Protein AF-A0AAE2XS27-F1 (afdb_monomer_lite)

Sequence (271 aa):
MSGWDSKVSKAALSCCRRSLDALKVVLQAWLNRGKLEERKVRPISKVVVVADEGMMAREAVGELLKEMGVKFRKSEGQGRVVMTVDGGGESFIIEVVEGGEAQGGDGLTLRVSKPGFAERVEALGVLASELGNFDLRSVAEACDGFTTLDVVRLVQFAASRSLADGRDKVEEDDFMEGVAVLQRRINVSETLPDDLSEQLYLMAVSEGGDGFSELVHRVNAGEKLDRRLEKMLARYSFILLDEPEKRVVKLAKARASYERLKKAFGGGQRS

Structure (mmCIF, N/CA/C/O backbone):
data_AF-A0AAE2XS27-F1
#
_entry.id   AF-A0AAE2XS27-F1
#
loop_
_atom_site.group_PDB
_atom_site.id
_atom_site.type_symbol
_atom_site.label_atom_id
_atom_site.label_alt_id
_atom_site.label_comp_id
_atom_site.label_asym_id
_atom_site.label_entity_id
_atom_site.label_seq_id
_atom_site.pdbx_PDB_ins_code
_atom_site.Cartn_x
_atom_site.Cartn_y
_atom_site.Cartn_z
_atom_site.occupancy
_atom_site.B_iso_or_equiv
_atom_site.auth_seq_id
_atom_site.auth_comp_id
_atom_site.auth_asym_id
_atom_site.auth_atom_id
_atom_site.pdbx_PDB_model_num
ATOM 1 N N . MET A 1 1 ? -15.709 7.449 -11.010 1.00 45.00 1 MET A N 1
ATOM 2 C CA . MET A 1 1 ? -14.441 6.645 -11.230 1.00 45.00 1 MET A CA 1
ATOM 3 C C . MET A 1 1 ? -13.420 6.958 -10.127 1.00 45.00 1 MET A C 1
ATOM 5 O O . MET A 1 1 ? -13.192 8.117 -9.778 1.00 45.00 1 MET A O 1
ATOM 9 N N . SER A 1 2 ? -13.264 5.970 -9.173 1.00 61.31 2 SER A N 1
ATOM 10 C CA . SER A 1 2 ? -12.449 6.228 -7.961 1.00 61.31 2 SER A CA 1
ATOM 11 C C . SER A 1 2 ? -10.963 6.367 -8.329 1.00 61.31 2 SER A C 1
ATOM 13 O O . SER A 1 2 ? -10.466 5.706 -9.244 1.00 61.31 2 SER A O 1
ATOM 15 N N . GLY A 1 3 ? -10.309 7.504 -8.156 1.00 83.12 3 GLY A N 1
ATOM 16 C CA . GLY A 1 3 ? -8.881 7.874 -8.324 1.00 83.12 3 GLY A CA 1
ATOM 17 C C . GLY A 1 3 ? -7.943 6.858 -7.655 1.00 83.12 3 GLY A C 1
ATOM 18 O O . GLY A 1 3 ? -8.373 5.992 -6.890 1.00 83.12 3 GLY A O 1
ATOM 19 N N . TRP A 1 4 ? -6.739 6.433 -8.294 1.00 86.69 4 TRP A N 1
ATOM 20 C CA . TRP A 1 4 ? -5.706 5.479 -7.838 1.00 86.69 4 TRP A CA 1
ATOM 21 C C . TRP A 1 4 ? -5.458 5.607 -6.327 1.00 86.69 4 TRP A C 1
ATOM 23 O O . TRP A 1 4 ? -5.341 4.592 -5.635 1.00 86.69 4 TRP A O 1
ATOM 33 N N . ASP A 1 5 ? -5.457 6.797 -5.833 1.00 85.94 5 ASP A N 1
ATOM 34 C CA . ASP A 1 5 ? -5.231 6.960 -4.375 1.00 85.94 5 ASP A CA 1
ATOM 35 C C . ASP A 1 5 ? -6.383 6.340 -3.573 1.00 85.94 5 ASP A C 1
ATOM 37 O O . ASP A 1 5 ? -6.140 5.730 -2.530 1.00 85.94 5 ASP A O 1
ATOM 41 N N . SER A 1 6 ? -7.479 6.528 -4.106 1.00 90.25 6 SER A N 1
ATOM 42 C CA . SER A 1 6 ? -8.639 5.892 -3.446 1.00 90.25 6 SER A CA 1
ATOM 43 C C . SER A 1 6 ? -8.569 4.361 -3.538 1.00 90.25 6 SER A C 1
ATOM 45 O O . SER A 1 6 ? -8.882 3.675 -2.562 1.00 90.25 6 SER A O 1
ATOM 47 N N . LYS A 1 7 ? -8.124 3.835 -4.645 1.00 92.81 7 LYS A N 1
ATOM 48 C CA . LYS A 1 7 ? -8.016 2.366 -4.784 1.00 92.81 7 LYS A CA 1
ATOM 49 C C . LYS A 1 7 ? -6.940 1.803 -3.842 1.00 92.81 7 LYS A C 1
ATOM 51 O O . LYS A 1 7 ? -7.148 0.750 -3.235 1.00 92.81 7 LYS A O 1
ATOM 56 N N . VAL A 1 8 ? -5.840 2.563 -3.722 1.00 92.25 8 VAL A N 1
ATOM 57 C CA . VAL A 1 8 ? -4.755 2.078 -2.837 1.00 92.25 8 VAL A CA 1
ATOM 58 C C . VAL A 1 8 ? -5.259 2.080 -1.389 1.00 92.25 8 VAL A C 1
ATOM 60 O O . VAL A 1 8 ? -4.990 1.132 -0.646 1.00 92.25 8 VAL A O 1
ATOM 63 N N . SER A 1 9 ? -5.959 3.134 -1.028 1.00 92.94 9 SER A N 1
ATOM 64 C CA . SER A 1 9 ? -6.506 3.166 0.343 1.00 92.94 9 SER A CA 1
ATOM 65 C C . SER A 1 9 ? -7.493 2.019 0.585 1.00 92.94 9 SER A C 1
ATOM 67 O O . SER A 1 9 ? -7.471 1.411 1.657 1.00 92.94 9 SER A O 1
ATOM 69 N N . LYS A 1 10 ? -8.303 1.744 -0.397 1.00 94.75 10 LYS A N 1
ATOM 70 C CA . LYS A 1 10 ? -9.259 0.616 -0.242 1.00 94.75 10 LYS A CA 1
ATOM 71 C C . LYS A 1 10 ? -8.522 -0.728 -0.201 1.00 94.75 10 LYS A C 1
ATOM 73 O O . LYS A 1 10 ? -8.932 -1.626 0.537 1.00 94.75 10 LYS A O 1
ATOM 78 N N . ALA A 1 11 ? -7.514 -0.769 -1.048 1.00 95.38 11 ALA A N 1
ATOM 79 C CA . ALA A 1 11 ? -6.744 -2.030 -1.010 1.00 95.38 11 ALA A CA 1
ATOM 80 C C . ALA A 1 11 ? -6.044 -2.180 0.349 1.00 95.38 11 ALA A C 1
ATOM 82 O O . ALA A 1 11 ? -5.990 -3.286 0.893 1.00 95.38 11 ALA A O 1
ATOM 83 N N . ALA A 1 12 ? -5.456 -1.038 0.822 1.00 94.75 12 ALA A N 1
ATOM 84 C CA . ALA A 1 12 ? -4.842 -1.100 2.160 1.00 94.75 12 ALA A CA 1
ATOM 85 C C . ALA A 1 12 ? -5.845 -1.553 3.221 1.00 94.75 12 ALA A C 1
ATOM 87 O O . ALA A 1 12 ? -5.504 -2.374 4.076 1.00 94.75 12 ALA A O 1
ATOM 88 N N . LEU A 1 13 ? -7.042 -0.978 3.157 1.00 95.94 13 LEU A N 1
ATOM 89 C CA . LEU A 1 13 ? -8.075 -1.414 4.118 1.00 95.94 13 LEU A CA 1
ATOM 90 C C . LEU A 1 13 ? -8.392 -2.900 3.957 1.00 95.94 13 LEU A C 1
ATOM 92 O O . LEU A 1 13 ? -8.529 -3.609 4.957 1.00 95.94 13 LEU A O 1
ATOM 96 N N . SER A 1 14 ? -8.468 -3.374 2.720 1.00 95.94 14 SER A N 1
ATOM 97 C CA . SER A 1 14 ? -8.780 -4.810 2.518 1.00 95.94 14 SER A CA 1
ATOM 98 C C . SER A 1 14 ? -7.678 -5.692 3.117 1.00 95.94 14 SER A C 1
ATOM 100 O O . SER A 1 14 ? -7.981 -6.722 3.722 1.00 95.94 14 SER A O 1
ATOM 102 N N . CYS A 1 15 ? -6.465 -5.224 2.984 1.00 95.12 15 CYS A N 1
ATOM 103 C CA . CYS A 1 15 ? -5.336 -6.064 3.434 1.00 95.12 15 CYS A CA 1
ATOM 104 C C . CYS A 1 15 ? -5.245 -6.051 4.967 1.00 95.12 15 CYS A C 1
ATOM 106 O O . CYS A 1 15 ? -4.686 -6.978 5.555 1.00 95.12 15 CYS A O 1
ATOM 108 N N . CYS A 1 16 ? -5.852 -4.987 5.594 1.00 93.69 16 CYS A N 1
ATOM 109 C CA . CYS A 1 16 ? -5.723 -4.884 7.064 1.00 93.69 16 CYS A CA 1
ATOM 110 C C . CYS A 1 16 ? -7.066 -5.181 7.732 1.00 93.69 16 CYS A C 1
ATOM 112 O O . CYS A 1 16 ? -7.225 -4.953 8.932 1.00 93.69 16 CYS A O 1
ATOM 114 N N . ARG A 1 17 ? -7.996 -5.724 6.997 1.00 90.12 17 ARG A N 1
ATOM 115 C CA . ARG A 1 17 ? -9.420 -5.742 7.410 1.00 90.12 17 ARG A CA 1
ATOM 116 C C . ARG A 1 17 ? -9.581 -6.554 8.700 1.00 90.12 17 ARG A C 1
ATOM 118 O O . ARG A 1 17 ? -10.296 -6.123 9.608 1.00 90.12 17 ARG A O 1
ATOM 125 N N . ARG A 1 18 ? -8.921 -7.610 8.750 1.00 86.69 18 ARG A N 1
ATOM 126 C CA . ARG A 1 18 ? -9.176 -8.464 9.933 1.00 86.69 18 ARG A CA 1
ATOM 127 C C . ARG A 1 18 ? -8.790 -7.735 11.222 1.00 86.69 18 ARG A C 1
ATOM 129 O O . ARG A 1 18 ? -9.545 -7.775 12.195 1.00 86.69 18 ARG A O 1
ATOM 136 N N . SER A 1 19 ? -7.666 -7.103 11.153 1.00 86.81 19 SER A N 1
ATOM 137 C CA . SER A 1 19 ? -7.217 -6.392 12.371 1.00 86.81 19 SER A CA 1
ATOM 138 C C . SER A 1 19 ? -8.010 -5.097 12.585 1.00 86.81 19 SER A C 1
ATOM 140 O O . SER A 1 19 ? -8.357 -4.774 13.723 1.00 86.81 19 SER A O 1
ATOM 142 N N . LEU A 1 20 ? -8.457 -4.545 11.554 1.00 91.62 20 LEU A N 1
ATOM 143 C CA . LEU A 1 20 ? -9.109 -3.231 11.754 1.00 91.62 20 LEU A CA 1
ATOM 144 C C . LEU A 1 20 ? -10.603 -3.410 12.035 1.00 91.62 20 LEU A C 1
ATOM 146 O O . LEU A 1 20 ? -11.254 -2.481 12.518 1.00 91.62 20 LEU A O 1
ATOM 150 N N . ASP A 1 21 ? -11.145 -4.639 11.833 1.00 91.50 21 ASP A N 1
ATOM 151 C CA . ASP A 1 21 ? -12.534 -4.864 12.281 1.00 91.50 21 ASP A CA 1
ATOM 152 C C . ASP A 1 21 ? -12.631 -4.758 13.808 1.00 91.50 21 ASP A C 1
ATOM 154 O O . ASP A 1 21 ? -13.640 -4.273 14.324 1.00 91.50 21 ASP A O 1
ATOM 158 N N . ALA A 1 22 ? -11.575 -5.211 14.429 1.00 89.25 22 ALA A N 1
ATOM 159 C CA . ALA A 1 22 ? -11.556 -5.032 15.897 1.00 89.2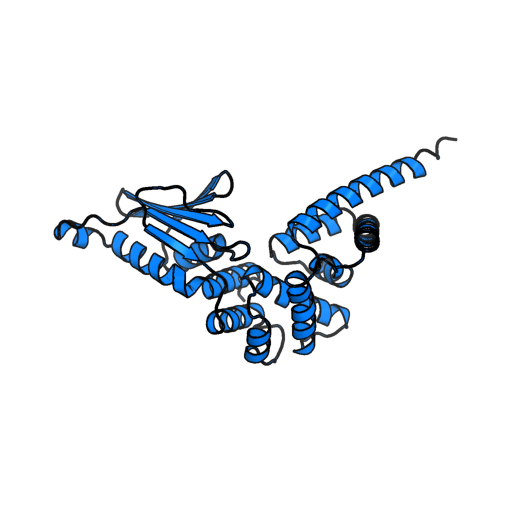5 22 ALA A CA 1
ATOM 160 C C . ALA A 1 22 ? -11.515 -3.544 16.276 1.00 89.25 22 ALA A C 1
ATOM 162 O O . ALA A 1 22 ? -12.189 -3.136 17.225 1.00 89.25 22 ALA A O 1
ATOM 163 N N . LEU A 1 23 ? -10.717 -2.808 15.577 1.00 92.19 23 LEU A N 1
ATOM 164 C CA . LEU A 1 23 ? -10.699 -1.352 15.850 1.00 92.19 23 LEU A CA 1
ATOM 165 C C . LEU A 1 23 ? -12.086 -0.733 15.635 1.00 92.19 23 LEU A C 1
ATOM 167 O O . LEU A 1 23 ? -12.520 0.092 16.442 1.00 92.19 23 LEU A O 1
ATOM 171 N N . LYS A 1 24 ? -12.687 -1.165 14.544 1.00 93.06 24 LYS A N 1
ATOM 172 C CA . LYS A 1 24 ? -14.036 -0.632 14.276 1.00 93.06 24 LYS A CA 1
ATOM 173 C C . LYS A 1 24 ? -14.987 -0.909 15.449 1.00 93.06 24 LYS A C 1
ATOM 175 O O . LYS A 1 24 ? -15.742 -0.019 15.848 1.00 93.06 24 LYS A O 1
ATOM 180 N N . VAL A 1 25 ? -14.923 -2.060 15.987 1.00 90.75 25 VAL A N 1
ATOM 181 C CA . VAL A 1 25 ? -15.836 -2.435 17.090 1.00 90.75 25 VAL A CA 1
ATOM 182 C C . VAL A 1 25 ? -15.520 -1.577 18.325 1.00 90.75 25 VAL A C 1
ATOM 184 O O . VAL A 1 25 ? -16.442 -1.077 18.974 1.00 90.75 25 VAL A O 1
ATOM 187 N N . VAL A 1 26 ? -14.251 -1.456 18.579 1.00 90.81 26 VAL A N 1
ATOM 188 C CA . VAL A 1 26 ? -13.864 -0.655 19.761 1.00 90.81 26 VAL A CA 1
ATOM 189 C C . VAL A 1 26 ? -14.288 0.807 19.561 1.00 90.81 26 VAL A C 1
ATOM 191 O O . VAL A 1 26 ? -14.806 1.428 20.492 1.00 90.81 26 VAL A O 1
ATOM 194 N N . LEU A 1 27 ? -14.087 1.311 18.486 1.00 91.12 27 LEU A N 1
ATOM 195 C CA . LEU A 1 27 ? -14.482 2.704 18.208 1.00 91.12 27 LEU A CA 1
ATOM 196 C C . LEU A 1 27 ? -16.001 2.887 18.304 1.00 91.12 27 LEU A C 1
ATOM 198 O O . LEU A 1 27 ? -16.462 3.880 18.871 1.00 91.12 27 LEU A O 1
ATOM 202 N N . GLN A 1 28 ? -16.715 1.940 17.755 1.00 90.88 28 GLN A N 1
ATOM 203 C CA . GLN A 1 28 ? -18.189 2.067 17.840 1.00 90.88 28 GLN A CA 1
ATOM 204 C C . GLN A 1 28 ? -18.655 2.018 19.298 1.00 90.88 28 GLN A C 1
ATOM 206 O O . GLN A 1 28 ? -19.568 2.756 19.673 1.00 90.88 28 GLN A O 1
ATOM 211 N N . ALA A 1 29 ? -18.008 1.145 19.969 1.00 88.00 29 ALA A N 1
ATOM 212 C CA . ALA A 1 29 ? -18.379 1.087 21.399 1.00 88.00 29 ALA A CA 1
ATOM 213 C C . ALA A 1 29 ? -18.056 2.419 22.093 1.00 88.00 29 ALA A C 1
ATOM 215 O O . ALA A 1 29 ? -18.850 2.892 22.911 1.00 88.00 29 ALA A O 1
ATOM 216 N N . TRP A 1 30 ? -16.939 2.949 21.801 1.00 90.31 30 TRP A N 1
ATOM 217 C CA . TRP A 1 30 ? -16.571 4.245 22.404 1.00 90.31 30 TRP A CA 1
ATOM 218 C C . TRP A 1 30 ? -17.530 5.359 21.968 1.00 90.31 30 TRP A C 1
ATOM 220 O O . TRP A 1 30 ? -17.929 6.183 22.794 1.00 90.31 30 TRP A O 1
ATOM 230 N N . LEU A 1 31 ? -17.897 5.398 20.728 1.00 89.00 31 LEU A N 1
ATOM 231 C CA . LEU A 1 31 ? -18.820 6.445 20.232 1.00 89.00 31 LEU A CA 1
ATOM 232 C C . LEU A 1 31 ? -20.196 6.323 20.884 1.00 89.00 31 LEU A C 1
ATOM 234 O O . LEU A 1 31 ? -20.904 7.325 21.007 1.00 89.00 31 LEU A O 1
ATOM 238 N N . ASN A 1 32 ? -20.461 5.077 21.375 1.00 86.88 32 ASN A N 1
ATOM 239 C CA . ASN A 1 32 ? -21.761 4.882 22.055 1.00 86.88 32 ASN A CA 1
ATOM 240 C C . ASN A 1 32 ? -21.548 4.655 23.554 1.00 86.88 32 ASN A C 1
ATOM 242 O O . ASN A 1 32 ? -22.272 3.876 24.176 1.00 86.88 32 ASN A O 1
ATOM 246 N N . ARG A 1 33 ? -20.635 5.308 24.119 1.00 86.31 33 ARG A N 1
ATOM 247 C CA . ARG A 1 33 ? -20.101 4.970 25.461 1.00 86.31 33 ARG A CA 1
ATOM 248 C C . ARG A 1 33 ? -21.102 5.379 26.546 1.00 86.31 33 ARG A C 1
ATOM 250 O O . ARG A 1 33 ? -20.974 4.952 27.695 1.00 86.31 33 ARG A O 1
ATOM 257 N N . GLY A 1 34 ? -22.093 6.216 26.286 1.00 83.06 34 GLY A N 1
ATOM 258 C CA . GLY A 1 34 ? -23.141 6.573 27.271 1.00 83.06 34 GLY A CA 1
ATOM 259 C C . GLY A 1 34 ? -23.719 5.334 27.968 1.00 83.06 34 GLY A C 1
ATOM 260 O O . GLY A 1 34 ? -23.873 5.334 29.191 1.00 83.06 34 GLY A O 1
ATOM 261 N N . LYS A 1 35 ? -23.937 4.325 27.208 1.00 81.12 35 LYS A N 1
ATOM 262 C CA . LYS A 1 35 ? -24.534 3.077 27.750 1.00 81.12 35 LYS A CA 1
ATOM 263 C C . LYS A 1 35 ? -23.502 2.271 28.547 1.00 81.12 35 LYS A C 1
ATOM 265 O O . LYS A 1 35 ? -23.857 1.638 29.544 1.00 81.12 35 LYS A O 1
ATOM 270 N N . LEU A 1 36 ? -22.275 2.370 28.114 1.00 81.00 36 LEU A N 1
ATOM 271 C CA . LEU A 1 36 ? -21.211 1.639 28.840 1.00 81.00 36 LEU A CA 1
ATOM 272 C C . LEU A 1 36 ? -20.931 2.284 30.203 1.00 81.00 36 LEU A C 1
ATOM 274 O O . LEU A 1 36 ? -20.728 1.569 31.186 1.00 81.00 36 LEU A O 1
ATOM 278 N N . GLU A 1 37 ? -21.048 3.472 30.203 1.00 83.69 37 GLU A N 1
ATOM 279 C CA . GLU A 1 37 ? -20.762 4.181 31.471 1.00 83.69 37 GLU A CA 1
ATOM 280 C C . GLU A 1 37 ? -21.893 3.952 32.481 1.00 83.69 37 GLU A C 1
ATOM 282 O O . GLU A 1 37 ? -21.632 3.883 33.684 1.00 83.69 37 GLU A O 1
ATOM 287 N N . GLU A 1 38 ? -23.123 3.814 31.971 1.00 87.12 38 GLU A N 1
ATOM 288 C CA . GLU A 1 38 ? -24.263 3.489 32.859 1.00 87.12 38 GLU A CA 1
ATOM 289 C C . GLU A 1 38 ? -24.082 2.118 33.520 1.00 87.12 38 GLU A C 1
ATOM 291 O O . GLU A 1 38 ? -24.563 1.909 34.635 1.00 87.12 38 GLU A O 1
ATOM 296 N N . ARG A 1 39 ? -23.292 1.352 32.822 1.00 86.12 39 ARG A N 1
ATOM 297 C CA . ARG A 1 39 ? -23.039 0.007 33.397 1.00 86.12 39 ARG A CA 1
ATOM 298 C C . ARG A 1 39 ? -21.701 -0.013 34.136 1.00 86.12 39 ARG A C 1
ATOM 300 O O . ARG A 1 39 ? -21.171 -1.086 34.430 1.00 86.12 39 ARG A O 1
ATOM 307 N N . LYS A 1 40 ? -21.148 1.159 34.414 1.00 84.88 40 LYS A N 1
ATOM 308 C CA . LYS A 1 40 ? -19.897 1.370 35.175 1.00 84.88 40 LYS A CA 1
ATOM 309 C C . LYS A 1 40 ? -18.701 0.716 34.480 1.00 84.88 40 LYS A C 1
ATOM 311 O O . LYS A 1 40 ? -17.801 0.196 35.142 1.00 84.88 40 LYS A O 1
ATOM 316 N N . VAL A 1 41 ? -18.824 0.650 33.130 1.00 81.75 41 VAL A N 1
ATOM 317 C CA . VAL A 1 41 ? -17.676 0.154 32.338 1.00 81.75 41 VAL A CA 1
ATOM 318 C C . VAL A 1 41 ? -16.994 1.369 31.690 1.00 81.75 41 VAL A C 1
ATOM 320 O O . VAL A 1 41 ? -17.640 2.200 31.047 1.00 81.75 41 VAL A O 1
ATOM 323 N N . ARG A 1 42 ? -15.638 1.384 31.927 1.00 80.56 42 ARG A N 1
ATOM 324 C CA . ARG A 1 42 ? -14.889 2.502 31.314 1.00 80.56 42 ARG A CA 1
ATOM 325 C C . ARG A 1 42 ? -14.469 2.133 29.879 1.00 80.56 42 ARG A C 1
ATOM 327 O O . ARG A 1 42 ? -13.796 1.125 29.651 1.00 80.56 42 ARG A O 1
ATOM 334 N N . PRO A 1 43 ? -14.899 3.022 28.906 1.00 81.62 43 PRO A N 1
ATOM 335 C CA . PRO A 1 43 ? -14.581 2.674 27.514 1.00 81.62 43 PRO A CA 1
ATOM 336 C C . PRO A 1 43 ? -13.099 2.921 27.186 1.00 81.62 43 PRO A C 1
ATOM 338 O O . PRO A 1 43 ? -12.455 3.788 27.782 1.00 81.62 43 PRO A O 1
ATOM 341 N N . ILE A 1 44 ? -12.623 2.064 26.324 1.00 86.69 44 ILE A N 1
ATOM 342 C CA . ILE A 1 44 ? -11.236 2.254 25.840 1.00 86.69 44 ILE A CA 1
ATOM 343 C C . ILE A 1 44 ? -11.156 3.542 25.005 1.00 86.69 44 ILE A C 1
ATOM 345 O O . ILE A 1 44 ? -12.005 3.807 24.151 1.00 86.69 44 ILE A O 1
ATOM 349 N N . SER A 1 45 ? -10.144 4.290 25.310 1.00 86.69 45 SER A N 1
ATOM 350 C CA . SER A 1 45 ? -10.110 5.612 24.630 1.00 86.69 45 SER A CA 1
ATOM 351 C C . SER A 1 45 ? -8.815 5.760 23.826 1.00 86.69 45 SER A C 1
ATOM 353 O O . SER A 1 45 ? -8.591 6.802 23.207 1.00 86.69 45 SER A O 1
ATOM 355 N N . LYS A 1 46 ? -8.016 4.622 23.897 1.00 91.38 46 LYS A N 1
ATOM 356 C CA . LYS A 1 46 ? -6.781 4.677 23.091 1.00 91.38 46 LYS A CA 1
ATOM 357 C C . LYS A 1 46 ? -6.454 3.286 22.533 1.00 91.38 46 LYS A C 1
ATOM 359 O O . LYS A 1 46 ? -6.515 2.281 23.244 1.00 91.38 46 LYS A O 1
ATOM 364 N N . VAL A 1 47 ? -6.107 3.331 21.164 1.00 92.12 47 VAL A N 1
ATOM 365 C CA . VAL A 1 47 ? -5.709 2.062 20.520 1.00 92.12 47 VAL A CA 1
ATOM 366 C C . VAL A 1 47 ? -4.395 2.308 19.767 1.00 92.12 47 VAL A C 1
ATOM 368 O O . VAL A 1 47 ? -4.210 3.344 19.124 1.00 92.12 47 VAL A O 1
ATOM 371 N N . VAL A 1 48 ? -3.490 1.315 20.014 1.00 92.38 48 VAL A N 1
ATOM 372 C CA . VAL A 1 48 ? -2.233 1.382 19.239 1.00 92.38 48 VAL A CA 1
ATOM 373 C C . VAL A 1 48 ? -2.236 0.279 18.167 1.00 92.38 48 VAL A C 1
ATOM 375 O O . VAL A 1 48 ? -2.416 -0.903 18.466 1.00 92.38 48 VAL A O 1
ATOM 378 N N . VAL A 1 49 ? -2.061 0.751 16.863 1.00 92.69 49 VAL A N 1
ATOM 379 C CA . VAL A 1 49 ? -1.959 -0.215 15.743 1.00 92.69 49 VAL A CA 1
ATOM 380 C C . VAL A 1 49 ? -0.482 -0.385 15.360 1.00 92.69 49 VAL A C 1
ATOM 382 O O . VAL A 1 49 ? 0.178 0.560 14.922 1.00 92.69 49 VAL A O 1
ATOM 385 N N . VAL A 1 50 ? -0.073 -1.631 15.622 1.00 92.12 50 VAL A N 1
ATOM 386 C CA . VAL A 1 50 ? 1.326 -1.932 15.242 1.00 92.12 50 VAL A CA 1
ATOM 387 C C . VAL A 1 50 ? 1.335 -2.806 13.981 1.00 92.12 50 VAL A C 1
ATOM 389 O O . VAL A 1 50 ? 0.821 -3.927 13.974 1.00 92.12 50 VAL A O 1
ATOM 392 N N . ALA A 1 51 ? 2.007 -2.250 12.962 1.00 91.56 51 ALA A N 1
ATOM 393 C CA . ALA A 1 51 ? 1.906 -2.972 11.674 1.00 91.56 51 ALA A CA 1
ATOM 394 C C . ALA A 1 51 ? 3.308 -3.353 11.197 1.00 91.56 51 ALA A C 1
ATOM 396 O O . ALA A 1 51 ? 4.282 -2.635 11.436 1.00 91.56 51 ALA A O 1
ATOM 397 N N . ASP A 1 52 ? 3.310 -4.604 10.604 1.00 90.25 52 ASP A N 1
ATOM 398 C CA . ASP A 1 52 ? 4.573 -4.953 9.922 1.00 90.25 52 ASP A CA 1
ATOM 399 C C . ASP A 1 52 ? 4.924 -3.930 8.833 1.00 90.25 52 ASP A C 1
ATOM 401 O O . ASP A 1 52 ? 4.056 -3.221 8.319 1.00 90.25 52 ASP A O 1
ATOM 405 N N . GLU A 1 53 ? 6.254 -3.856 8.551 1.00 86.06 53 GLU A N 1
ATOM 406 C CA . GLU A 1 53 ? 6.702 -2.934 7.480 1.00 86.06 53 GLU A CA 1
ATOM 407 C C . GLU A 1 53 ? 5.985 -3.238 6.156 1.00 86.06 53 GLU A C 1
ATOM 409 O O . GLU A 1 53 ? 5.804 -4.397 5.777 1.00 86.06 53 GLU A O 1
ATOM 414 N N . GLY A 1 54 ? 5.419 -2.094 5.491 1.00 87.81 54 GLY A N 1
ATOM 415 C CA . GLY A 1 54 ? 4.866 -2.249 4.125 1.00 87.81 54 GLY A CA 1
ATOM 416 C C . GLY A 1 54 ? 3.356 -2.531 4.155 1.00 87.81 54 GLY A C 1
ATOM 417 O O . GLY A 1 54 ? 2.755 -2.755 3.102 1.00 87.81 54 GLY A O 1
ATOM 418 N N . MET A 1 55 ? 2.704 -2.499 5.345 1.00 92.44 55 MET A N 1
ATOM 419 C CA . MET A 1 55 ? 1.275 -2.877 5.431 1.00 92.44 55 MET A CA 1
ATOM 420 C C . MET A 1 55 ? 0.393 -1.651 5.153 1.00 92.44 55 MET A C 1
ATOM 422 O O . MET A 1 55 ? -0.788 -1.802 4.835 1.00 92.44 55 MET A O 1
ATOM 426 N N . MET A 1 56 ? 0.998 -0.569 5.078 1.00 91.81 56 MET A N 1
ATOM 427 C CA . MET A 1 56 ? 0.247 0.668 4.779 1.00 91.81 56 MET A CA 1
ATOM 428 C C . MET A 1 56 ? -0.914 0.846 5.761 1.00 91.81 56 MET A C 1
ATOM 430 O O . MET A 1 56 ? -2.036 1.160 5.358 1.00 91.81 56 MET A O 1
ATOM 434 N N . ALA A 1 57 ? -0.732 0.614 7.100 1.00 92.44 57 ALA A N 1
ATOM 435 C CA . ALA A 1 57 ? -1.777 0.629 8.155 1.00 92.44 57 ALA A CA 1
ATOM 436 C C . ALA A 1 57 ? -2.327 2.049 8.346 1.00 92.44 57 ALA A C 1
ATOM 438 O O . ALA A 1 57 ? -3.515 2.215 8.630 1.00 92.44 57 ALA A O 1
ATOM 439 N N . ARG A 1 58 ? -1.460 2.947 8.081 1.00 92.12 58 ARG A N 1
ATOM 440 C CA . ARG A 1 58 ? -1.953 4.337 8.222 1.00 92.12 58 ARG A CA 1
ATOM 441 C C . ARG A 1 58 ? -3.074 4.631 7.221 1.00 92.12 58 ARG A C 1
ATOM 443 O O . ARG A 1 58 ? -4.103 5.192 7.603 1.00 92.12 58 ARG A O 1
ATOM 450 N N . GLU A 1 59 ? -2.833 4.275 6.010 1.00 92.62 59 GLU A N 1
ATOM 451 C CA . GLU A 1 59 ? -3.868 4.512 4.965 1.00 92.62 59 GLU A CA 1
ATOM 452 C C . GLU A 1 59 ? -5.132 3.693 5.256 1.00 92.62 59 GLU A C 1
ATOM 454 O O . GLU A 1 59 ? -6.242 4.188 5.045 1.00 92.62 59 GLU A O 1
ATOM 459 N N . ALA A 1 60 ? -4.875 2.508 5.770 1.00 94.94 60 ALA A N 1
ATOM 460 C CA . ALA A 1 60 ? -6.048 1.643 6.042 1.00 94.94 60 ALA A CA 1
ATOM 461 C C . ALA A 1 60 ? -6.907 2.223 7.170 1.00 94.94 60 ALA A C 1
ATOM 463 O O . ALA A 1 60 ? -8.136 2.237 7.059 1.00 94.94 60 ALA A O 1
ATOM 464 N N . VAL A 1 61 ? -6.271 2.728 8.232 1.00 95.06 61 VAL A N 1
ATOM 465 C CA . VAL A 1 61 ? -7.047 3.286 9.363 1.00 95.06 61 VAL A CA 1
ATOM 466 C C . VAL A 1 61 ? -7.800 4.533 8.882 1.00 95.06 61 VAL A C 1
ATOM 468 O O . VAL A 1 61 ? -8.969 4.715 9.232 1.00 95.06 61 VAL A O 1
ATOM 471 N N . GLY A 1 62 ? -7.106 5.361 8.129 1.00 93.81 62 GLY A N 1
ATOM 472 C CA . GLY A 1 62 ? -7.794 6.550 7.574 1.00 93.81 62 GLY A CA 1
ATOM 473 C C . GLY A 1 62 ? -9.042 6.169 6.776 1.00 93.81 62 GLY A C 1
ATOM 474 O O . GLY A 1 62 ? -10.094 6.787 6.951 1.00 93.81 62 GLY A O 1
ATOM 475 N N . GLU A 1 63 ? -8.851 5.193 5.881 1.00 95.06 63 GLU A N 1
ATOM 476 C CA . GLU A 1 63 ? -10.001 4.769 5.052 1.00 95.06 63 GLU A CA 1
ATOM 477 C C . GLU A 1 63 ? -11.123 4.168 5.908 1.00 95.06 63 GLU A C 1
ATOM 479 O O . GLU A 1 63 ? -12.301 4.374 5.607 1.00 95.06 63 GLU A O 1
ATOM 484 N N . LEU A 1 64 ? -10.786 3.430 6.946 1.00 95.69 64 LEU A N 1
ATOM 485 C CA . LEU A 1 64 ? -11.828 2.871 7.836 1.00 95.69 64 LEU A CA 1
ATOM 486 C C . LEU A 1 64 ? -12.635 4.000 8.492 1.00 95.69 64 LEU A C 1
ATOM 488 O O . LEU A 1 64 ? -13.865 3.925 8.536 1.00 95.69 64 LEU A O 1
ATOM 492 N N . LEU A 1 65 ? -11.904 4.993 9.032 1.00 94.31 65 LEU A N 1
ATOM 493 C CA . LEU A 1 65 ? -12.618 6.098 9.706 1.00 94.31 65 LEU A CA 1
ATOM 494 C C . LEU A 1 65 ? -13.530 6.829 8.718 1.00 94.31 65 LEU A C 1
ATOM 496 O O . LEU A 1 65 ? -14.643 7.215 9.085 1.00 94.31 65 LEU A O 1
ATOM 500 N N . LYS A 1 66 ? -13.068 6.984 7.508 1.00 93.69 66 LYS A N 1
ATOM 501 C CA . LYS A 1 66 ? -13.959 7.607 6.501 1.00 93.69 66 LYS A CA 1
ATOM 502 C C . LYS A 1 66 ? -15.190 6.735 6.239 1.00 93.69 66 LYS A C 1
ATOM 504 O O . LYS A 1 66 ? -16.299 7.261 6.129 1.00 93.69 66 LYS A O 1
ATOM 509 N N . GLU A 1 67 ? -14.934 5.366 6.177 1.00 93.62 67 GLU A N 1
ATOM 510 C CA . GLU A 1 67 ? -16.087 4.467 5.931 1.00 93.62 67 GLU A CA 1
ATOM 511 C C . GLU A 1 67 ? -17.103 4.554 7.074 1.00 93.62 67 GLU A C 1
ATOM 513 O O . GLU A 1 67 ? -18.307 4.443 6.833 1.00 93.62 67 GLU A O 1
ATOM 518 N N . MET A 1 68 ? -16.585 4.872 8.219 1.00 93.12 68 MET A N 1
ATOM 519 C CA . MET A 1 68 ? -17.506 4.917 9.376 1.00 93.12 68 MET A CA 1
ATOM 520 C C . MET A 1 68 ? -18.165 6.293 9.474 1.00 93.12 68 MET A C 1
ATOM 522 O O . MET A 1 68 ? -19.038 6.498 10.318 1.00 93.12 68 MET A O 1
ATOM 526 N N . GLY A 1 69 ? -17.701 7.226 8.678 1.00 91.62 69 GLY A N 1
ATOM 527 C CA . GLY A 1 69 ? -18.333 8.564 8.659 1.00 91.62 69 GLY A CA 1
ATOM 528 C C . GLY A 1 69 ? -17.939 9.378 9.897 1.00 91.62 69 GLY A C 1
ATOM 529 O O . GLY A 1 69 ? -18.737 10.193 10.366 1.00 91.62 69 GLY A O 1
ATOM 530 N N . VAL A 1 70 ? -16.714 9.057 10.452 1.00 90.38 70 VAL A N 1
ATOM 531 C CA . VAL A 1 70 ? -16.311 9.770 11.685 1.00 90.38 70 VAL A CA 1
ATOM 532 C C . VAL A 1 70 ? -15.294 10.853 11.289 1.00 90.38 70 VAL A C 1
ATOM 534 O O . VAL A 1 70 ? -14.459 10.655 10.404 1.00 90.38 70 VAL A O 1
ATOM 537 N N . LYS A 1 71 ? -15.500 11.983 11.966 1.00 89.62 71 LYS A N 1
ATOM 538 C CA . LYS A 1 71 ? -14.522 13.068 11.710 1.00 89.62 71 LYS A CA 1
ATOM 539 C C . LYS A 1 71 ? -13.260 12.867 12.565 1.00 89.62 71 LYS A C 1
ATOM 541 O O . LYS A 1 71 ? -13.332 12.483 13.734 1.00 89.62 71 LYS A O 1
ATOM 546 N N . PHE A 1 72 ? -12.124 13.109 11.876 1.00 92.69 72 PHE A N 1
ATOM 547 C CA . PHE A 1 72 ? -10.902 12.898 12.683 1.00 92.69 72 PHE A CA 1
ATOM 548 C C . PHE A 1 72 ? -9.810 13.853 12.208 1.00 92.69 72 PHE A C 1
ATOM 550 O O . PHE A 1 72 ? -9.900 14.426 11.120 1.00 92.69 72 PHE A O 1
ATOM 557 N N . ARG A 1 73 ? -8.876 14.088 13.194 1.00 92.56 73 ARG A N 1
ATOM 558 C CA . ARG A 1 73 ? -7.681 14.884 12.852 1.00 92.56 73 ARG A CA 1
ATOM 559 C C . ARG A 1 73 ? -6.428 14.002 12.870 1.00 92.56 73 ARG A C 1
ATOM 561 O O . ARG A 1 73 ? -6.317 13.066 13.663 1.00 92.56 73 ARG A O 1
ATOM 568 N N . LYS A 1 74 ? -5.603 14.439 11.901 1.00 90.44 74 LYS A N 1
ATOM 569 C CA . LYS A 1 74 ? -4.370 13.623 11.776 1.00 90.44 74 LYS A CA 1
ATOM 570 C C . LYS A 1 74 ? -3.151 14.480 12.140 1.00 90.44 74 LYS A C 1
ATOM 572 O O . LYS A 1 74 ? -3.059 15.652 11.767 1.00 90.44 74 LYS A O 1
ATOM 577 N N . SER A 1 75 ? -2.337 13.908 13.069 1.00 88.56 75 SER A N 1
ATOM 578 C CA . SER A 1 75 ? -1.029 14.544 13.349 1.00 88.56 75 SER A CA 1
ATOM 579 C C . SER A 1 75 ? 0.109 13.528 13.197 1.00 88.56 75 SER A C 1
ATOM 581 O O . SER A 1 75 ? -0.052 12.339 13.479 1.00 88.56 75 SER A O 1
ATOM 583 N N . GLU A 1 76 ? 1.216 14.106 12.528 1.00 84.75 76 GLU A N 1
ATOM 584 C CA . GLU A 1 76 ? 2.343 13.177 12.257 1.00 84.75 76 GLU A CA 1
ATOM 585 C C . GLU A 1 76 ? 3.563 13.593 13.084 1.00 84.75 76 GLU A C 1
ATOM 587 O O . GLU A 1 76 ? 3.835 14.781 13.271 1.00 84.75 76 GLU A O 1
ATOM 592 N N . GLY A 1 77 ? 4.128 12.590 13.827 1.00 68.56 77 GLY A N 1
ATOM 593 C CA . GLY A 1 77 ? 5.407 12.840 14.529 1.00 68.56 77 GLY A CA 1
ATOM 594 C C . GLY A 1 77 ? 6.285 11.583 14.535 1.00 68.56 77 GLY A C 1
ATOM 595 O O . GLY A 1 77 ? 5.851 10.493 14.154 1.00 68.56 77 GLY A O 1
ATOM 596 N N . GLN A 1 78 ? 7.726 11.708 14.583 1.00 62.31 78 GLN A N 1
ATOM 597 C CA . GLN A 1 78 ? 8.819 10.717 14.722 1.00 62.31 78 GLN A CA 1
ATOM 598 C C . GLN A 1 78 ? 8.344 9.303 14.381 1.00 62.31 78 GLN A C 1
ATOM 600 O O . GLN A 1 78 ? 8.321 8.416 15.237 1.00 62.31 78 GLN A O 1
ATOM 605 N N . GLY A 1 79 ? 7.612 9.082 13.099 1.00 63.34 79 GLY A N 1
ATOM 606 C CA . GLY A 1 79 ? 7.354 7.689 12.651 1.00 63.34 79 GLY A CA 1
ATOM 607 C C . GLY A 1 79 ? 6.020 7.155 13.184 1.00 63.34 79 GLY A C 1
ATOM 608 O O . GLY A 1 79 ? 5.759 5.956 13.075 1.00 63.34 79 GLY A O 1
ATOM 609 N N . ARG A 1 80 ? 5.257 8.084 13.795 1.00 76.75 80 ARG A N 1
ATOM 610 C CA . ARG A 1 80 ? 3.932 7.728 14.349 1.00 76.75 80 ARG A CA 1
ATOM 611 C C . ARG A 1 80 ? 2.856 8.670 13.796 1.00 76.75 80 ARG A C 1
ATOM 613 O O . ARG A 1 80 ? 3.119 9.840 13.510 1.00 76.75 80 ARG A O 1
ATOM 620 N N . VAL A 1 81 ? 1.820 7.967 13.484 1.00 82.44 81 VAL A N 1
ATOM 621 C CA . VAL A 1 81 ? 0.664 8.795 13.077 1.00 82.44 81 VAL A CA 1
ATOM 622 C C . VAL A 1 81 ? -0.442 8.639 14.130 1.00 82.44 81 VAL A C 1
ATOM 624 O O . VAL A 1 81 ? -0.765 7.529 14.561 1.00 82.44 81 VAL A O 1
ATOM 627 N N . VAL A 1 82 ? -0.808 9.910 14.609 1.00 86.62 82 VAL A N 1
ATOM 628 C CA . VAL A 1 82 ? -1.900 9.881 15.611 1.00 86.62 82 VAL A CA 1
ATOM 629 C C . VAL A 1 82 ? -3.186 10.436 14.975 1.00 86.62 82 VAL A C 1
ATOM 631 O O . VAL A 1 82 ? -3.183 11.499 14.350 1.00 86.62 82 VAL A O 1
ATOM 634 N N . MET A 1 83 ? -4.168 9.533 15.084 1.00 89.00 83 MET A N 1
ATOM 635 C CA . MET A 1 83 ? -5.501 10.009 14.635 1.00 89.00 83 MET A CA 1
ATOM 636 C C . MET A 1 83 ? -6.432 10.186 15.842 1.00 89.00 83 MET A C 1
ATOM 638 O O . MET A 1 83 ? -6.531 9.315 16.707 1.00 89.00 83 MET A O 1
ATOM 642 N N . THR A 1 84 ? -6.982 11.466 15.812 1.00 89.50 84 THR A N 1
ATOM 643 C CA . THR A 1 84 ? -7.886 11.771 16.941 1.00 89.50 84 THR A CA 1
ATOM 644 C C . THR A 1 84 ? -9.335 11.904 16.441 1.00 89.50 84 THR A C 1
ATOM 646 O O . THR A 1 84 ? -9.625 12.662 15.513 1.00 89.50 84 THR A O 1
ATOM 649 N N . VAL A 1 85 ? -10.169 11.045 17.122 1.00 87.75 85 VAL A N 1
ATOM 650 C CA . VAL A 1 85 ? -11.608 11.108 16.792 1.00 87.75 85 VAL A CA 1
ATOM 651 C C . VAL A 1 85 ? -12.338 11.849 17.918 1.00 87.75 85 VAL A C 1
ATOM 653 O O . VAL A 1 85 ? -12.211 11.509 19.096 1.00 87.75 85 VAL A O 1
ATOM 656 N N . ASP A 1 86 ? -13.116 12.906 17.449 1.00 85.69 86 ASP A N 1
ATOM 657 C CA . ASP A 1 86 ? -13.822 13.698 18.485 1.00 85.69 86 ASP A CA 1
ATOM 658 C C . ASP A 1 86 ? -15.249 13.163 18.678 1.00 85.69 86 ASP A C 1
ATOM 660 O O . ASP A 1 86 ? -15.932 12.797 17.719 1.00 85.69 86 ASP A O 1
ATOM 664 N N . GLY A 1 87 ? -15.606 13.002 20.033 1.00 77.81 87 GLY A N 1
ATOM 665 C CA . GLY A 1 87 ? -16.992 12.555 20.322 1.00 77.81 87 GLY A CA 1
ATOM 666 C C . GLY A 1 87 ? -17.450 13.106 21.676 1.00 77.81 87 GLY A C 1
ATOM 667 O O . GLY A 1 87 ? -16.938 12.715 22.727 1.00 77.81 87 GLY A O 1
ATOM 668 N N . GLY A 1 88 ? -18.479 14.181 21.627 1.00 66.19 88 G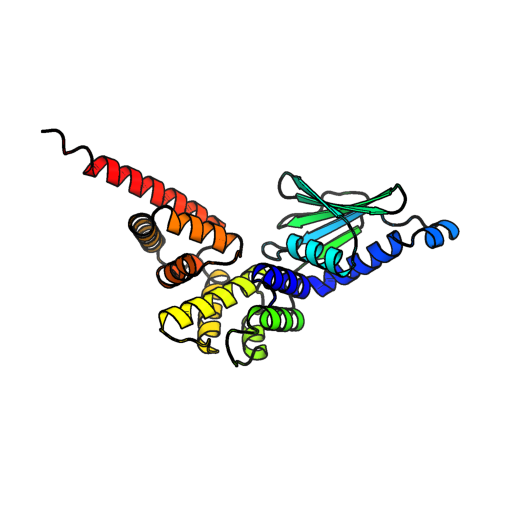LY A N 1
ATOM 669 C CA . GLY A 1 88 ? -19.240 14.527 22.860 1.00 66.19 88 GLY A CA 1
ATOM 670 C C . GLY A 1 88 ? -18.316 15.084 23.951 1.00 66.19 88 GLY A C 1
ATOM 671 O O . GLY A 1 88 ? -18.487 14.754 25.126 1.00 66.19 88 GLY A O 1
ATOM 672 N N . GLY A 1 89 ? -17.158 15.942 23.576 1.00 73.81 89 GLY A N 1
ATOM 673 C CA . GLY A 1 89 ? -16.310 16.639 24.578 1.00 73.81 89 GLY A CA 1
ATOM 674 C C . GLY A 1 89 ? -15.095 15.793 24.974 1.00 73.81 89 GLY A C 1
ATOM 675 O O . GLY A 1 89 ? -14.252 16.263 25.741 1.00 73.81 89 GLY A O 1
ATOM 676 N N . GLU A 1 90 ? -14.994 14.488 24.456 1.00 83.88 90 GLU A N 1
ATOM 677 C CA . GLU A 1 90 ? -13.802 13.637 24.682 1.00 83.88 90 GLU A CA 1
ATOM 678 C C . GLU A 1 90 ? -13.224 13.177 23.341 1.00 83.88 90 GLU A C 1
ATOM 680 O O . GLU A 1 90 ? -13.832 13.374 22.286 1.00 83.88 90 GLU A O 1
ATOM 685 N N . SER A 1 91 ? -11.875 12.702 23.517 1.00 89.00 91 SER A N 1
ATOM 686 C CA . SER A 1 91 ? -11.238 12.288 22.242 1.00 89.00 91 SER A CA 1
ATOM 687 C C . SER A 1 91 ? -10.749 10.838 22.351 1.00 89.00 91 SER A C 1
ATOM 689 O O . SER A 1 91 ? -10.508 10.326 23.447 1.00 89.00 91 SER A O 1
ATOM 691 N N . PHE A 1 92 ? -10.903 10.175 21.188 1.00 90.62 92 PHE A N 1
ATOM 692 C CA . PHE A 1 92 ? -10.369 8.807 21.042 1.00 90.62 92 PHE A CA 1
ATOM 693 C C . PHE A 1 92 ? -9.087 8.868 20.198 1.00 90.62 92 PHE A C 1
ATOM 695 O O . PHE A 1 92 ? -9.058 9.467 19.121 1.00 90.62 92 PHE A O 1
ATOM 702 N N . ILE A 1 93 ? -8.041 8.150 20.814 1.00 92.69 93 ILE A N 1
ATOM 703 C CA . ILE A 1 93 ? -6.736 8.288 20.126 1.00 92.69 93 ILE A CA 1
ATOM 704 C C . ILE A 1 93 ? -6.364 6.950 19.469 1.00 92.69 93 ILE A C 1
ATOM 706 O O . ILE A 1 93 ? -6.468 5.885 20.081 1.00 92.69 93 ILE A O 1
ATOM 710 N N . ILE A 1 94 ? -5.982 7.118 18.123 1.00 93.69 94 ILE A N 1
ATOM 711 C CA . ILE A 1 94 ? -5.436 5.944 17.413 1.00 93.69 94 ILE A CA 1
ATOM 712 C C . ILE A 1 94 ? -3.987 6.266 17.020 1.00 93.69 94 ILE A C 1
ATOM 714 O O . ILE A 1 94 ? -3.721 7.214 16.277 1.00 93.69 94 ILE A O 1
ATOM 718 N N . GLU A 1 95 ? -3.188 5.386 17.545 1.00 92.38 95 GLU A N 1
ATOM 719 C CA . GLU A 1 95 ? -1.767 5.534 17.164 1.00 92.38 95 GLU A CA 1
ATOM 720 C C . GLU A 1 95 ? -1.322 4.384 16.250 1.00 92.38 95 GLU A C 1
ATOM 722 O O . GLU A 1 95 ? -1.499 3.206 16.569 1.00 92.38 95 GLU A O 1
ATOM 727 N N . VAL A 1 96 ? -0.736 4.860 15.116 1.00 91.25 96 VAL A N 1
ATOM 728 C CA . VAL A 1 96 ? -0.283 3.817 14.171 1.00 91.25 96 VAL A CA 1
ATOM 729 C C . VAL A 1 96 ? 1.250 3.832 14.151 1.00 91.25 96 VAL A C 1
ATOM 731 O O . VAL A 1 96 ? 1.878 4.867 13.917 1.00 91.25 96 VAL A O 1
ATOM 734 N N . VAL A 1 97 ? 1.751 2.598 14.408 1.00 89.31 97 VAL A N 1
ATOM 735 C CA . VAL A 1 97 ? 3.223 2.447 14.370 1.00 89.31 97 VAL A CA 1
ATOM 736 C C . VAL A 1 97 ? 3.600 1.417 13.300 1.00 89.31 97 VAL A C 1
ATOM 738 O O . VAL A 1 97 ? 3.156 0.267 13.332 1.00 89.31 97 VAL A O 1
ATOM 741 N N . GLU A 1 98 ? 4.532 1.870 12.334 1.00 83.62 98 GLU A N 1
ATOM 742 C CA . GLU A 1 98 ? 4.948 0.920 11.273 1.00 83.62 98 GLU A CA 1
ATOM 743 C C . GLU A 1 98 ? 6.377 0.437 11.542 1.00 83.62 98 GLU A C 1
ATOM 745 O O . GLU A 1 98 ? 7.282 1.230 11.809 1.00 83.62 98 GLU A O 1
ATOM 750 N N . GLY A 1 99 ? 6.567 -0.998 11.529 1.00 73.31 99 GLY A N 1
ATOM 751 C CA . GLY A 1 99 ? 7.964 -1.493 11.530 1.00 73.31 99 GLY A CA 1
ATOM 752 C C . GLY A 1 99 ? 8.572 -1.406 12.932 1.00 73.31 99 GLY A C 1
ATOM 753 O O . GLY A 1 99 ? 9.794 -1.490 13.070 1.00 73.31 99 GLY A O 1
ATOM 754 N N . GLY A 1 100 ? 7.706 -1.354 13.986 1.00 69.69 100 GLY A N 1
ATOM 755 C CA . GLY A 1 100 ? 8.275 -1.188 15.342 1.00 69.69 100 GLY A CA 1
ATOM 756 C C . GLY A 1 100 ? 7.408 -1.916 16.376 1.00 69.69 100 GLY A C 1
ATOM 757 O O . GLY A 1 100 ? 6.573 -2.756 16.035 1.00 69.69 100 GLY A O 1
ATOM 758 N N . GLU A 1 101 ? 7.836 -1.753 17.735 1.00 66.31 101 GLU A N 1
ATOM 759 C CA . GLU A 1 101 ? 7.131 -2.358 18.890 1.00 66.31 101 GLU A CA 1
ATOM 760 C C . GLU A 1 101 ? 6.352 -1.274 19.651 1.00 66.31 101 GLU A C 1
ATOM 762 O O . GLU A 1 101 ? 6.674 -0.086 19.576 1.00 66.31 101 GLU A O 1
ATOM 767 N N . ALA A 1 102 ? 5.139 -1.795 20.063 1.00 63.06 102 ALA A N 1
ATOM 768 C CA . ALA A 1 102 ? 4.293 -0.873 20.858 1.00 63.06 102 ALA A CA 1
ATOM 769 C C . ALA A 1 102 ? 5.038 -0.419 22.122 1.00 63.06 102 ALA A C 1
ATOM 771 O O . ALA A 1 102 ? 5.798 -1.180 22.726 1.00 63.06 102 ALA A O 1
ATOM 772 N N . GLN A 1 103 ? 5.226 0.890 22.352 1.00 61.16 103 GLN A N 1
ATOM 773 C CA . GLN A 1 103 ? 5.817 1.328 23.643 1.00 61.16 103 GLN A CA 1
ATOM 774 C C . GLN A 1 103 ? 4.758 1.294 24.751 1.00 61.16 103 GLN A C 1
ATOM 776 O O . GLN A 1 103 ? 3.577 1.556 24.515 1.00 61.16 103 GLN A O 1
ATOM 781 N N . GLY A 1 104 ? 4.842 0.269 25.677 1.00 54.66 104 GLY A N 1
ATOM 782 C CA . GLY A 1 104 ? 4.184 0.043 26.984 1.00 54.66 104 GLY A CA 1
ATOM 783 C C . GLY A 1 104 ? 3.354 1.243 27.445 1.00 54.66 104 GLY A C 1
ATOM 784 O O . GLY A 1 104 ? 3.879 2.345 27.618 1.00 54.66 104 GLY A O 1
ATOM 785 N N . GLY A 1 105 ? 2.059 1.229 26.971 1.00 60.97 105 GLY A N 1
ATOM 786 C CA . GLY A 1 105 ? 1.080 2.242 27.439 1.00 60.97 105 GLY A CA 1
ATOM 787 C C . GLY A 1 105 ? -0.304 1.606 27.617 1.00 60.97 105 GLY A C 1
ATOM 788 O O . GLY A 1 105 ? -0.497 0.412 27.379 1.00 60.97 105 GLY A O 1
ATOM 789 N N . ASP A 1 106 ? -1.178 2.226 28.504 1.00 65.81 106 ASP A N 1
ATOM 790 C CA . ASP A 1 106 ? -2.554 1.929 28.970 1.00 65.81 106 ASP A CA 1
ATOM 791 C C . ASP A 1 106 ? -3.537 1.895 27.796 1.00 65.81 106 ASP A C 1
ATOM 793 O O . ASP A 1 106 ? -4.746 1.768 28.005 1.00 65.81 106 ASP A O 1
ATOM 797 N N . GLY A 1 107 ? -3.118 1.336 26.498 1.00 77.00 107 GLY A N 1
ATOM 798 C CA . GLY A 1 107 ? -4.126 1.248 25.423 1.00 77.00 107 GLY A CA 1
ATOM 799 C C . 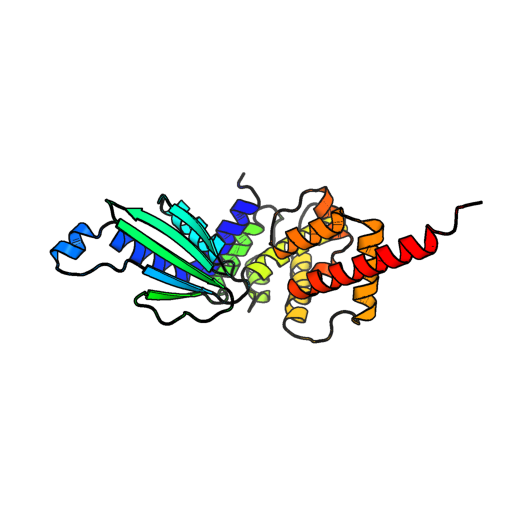GLY A 1 107 ? -4.138 -0.144 24.788 1.00 77.00 107 GLY A C 1
ATOM 800 O O . GLY A 1 107 ? -3.346 -1.017 25.147 1.00 77.00 107 GLY A O 1
ATOM 801 N N . LEU A 1 108 ? -5.300 -0.456 24.166 1.00 88.75 108 LEU A N 1
ATOM 802 C CA . LEU A 1 108 ? -5.430 -1.719 23.411 1.00 88.75 108 LEU A CA 1
ATOM 803 C C . LEU A 1 108 ? -4.514 -1.728 22.179 1.00 88.75 108 LEU A C 1
ATOM 805 O O . LEU A 1 108 ? -4.450 -0.756 21.423 1.00 88.75 108 LEU A O 1
ATOM 809 N N . THR A 1 109 ? -3.719 -2.837 22.103 1.00 90.94 109 THR A N 1
ATOM 810 C CA . THR A 1 109 ? -2.779 -2.933 20.965 1.00 90.94 109 THR A CA 1
ATOM 811 C C . THR A 1 109 ? -3.326 -3.927 19.925 1.00 90.94 109 THR A C 1
ATOM 813 O O . THR A 1 109 ? -3.717 -5.048 20.257 1.00 90.94 109 THR A O 1
ATOM 816 N N . LEU A 1 110 ? -3.340 -3.368 18.660 1.00 91.44 110 LEU A N 1
ATOM 817 C CA . LEU A 1 110 ? -3.724 -4.251 17.536 1.00 91.44 110 LEU A CA 1
ATOM 818 C C . LEU A 1 110 ? -2.517 -4.474 16.618 1.00 91.44 110 LEU A C 1
ATOM 820 O O . LEU A 1 110 ? -1.836 -3.529 16.213 1.00 91.44 110 LEU A O 1
ATOM 824 N N . ARG A 1 111 ? -2.412 -5.798 16.302 1.00 91.00 111 ARG A N 1
ATOM 825 C CA . ARG A 1 111 ? -1.266 -6.093 15.412 1.00 91.00 111 ARG A CA 1
ATOM 826 C C . ARG A 1 111 ? -1.775 -6.369 13.990 1.00 91.00 111 ARG A C 1
ATOM 828 O O . ARG A 1 111 ? -2.728 -7.124 13.787 1.00 91.00 111 ARG A O 1
ATOM 835 N N . VAL A 1 112 ? -1.080 -5.677 13.097 1.00 92.75 112 VAL A N 1
ATOM 836 C CA . VAL A 1 112 ? -1.436 -5.888 11.676 1.00 92.75 112 VAL A CA 1
ATOM 837 C C . VAL A 1 112 ? -0.256 -6.582 10.986 1.00 92.75 112 VAL A C 1
ATOM 839 O O . VAL A 1 112 ? 0.870 -6.080 10.980 1.00 92.75 112 VAL A O 1
ATOM 842 N N . SER A 1 113 ? -0.632 -7.774 10.423 1.00 91.19 113 SER A N 1
ATOM 843 C CA . SER A 1 113 ? 0.429 -8.552 9.744 1.00 91.19 113 SER A CA 1
ATOM 844 C C . SER A 1 113 ? 0.082 -8.715 8.259 1.00 91.19 113 SER A C 1
ATOM 846 O O . SER A 1 113 ? -0.894 -8.144 7.769 1.00 91.19 113 SER A O 1
ATOM 848 N N . LYS A 1 114 ? 0.979 -9.428 7.648 1.00 93.00 114 LYS A N 1
ATOM 849 C CA . LYS A 1 114 ? 0.795 -9.619 6.194 1.00 93.00 114 LYS A CA 1
ATOM 850 C C . LYS A 1 114 ? -0.584 -10.226 5.890 1.00 93.00 114 LYS A C 1
ATOM 852 O O . LYS A 1 114 ? -1.101 -11.046 6.652 1.00 93.00 114 LYS A O 1
ATOM 857 N N . PRO A 1 115 ? -1.131 -9.759 4.724 1.00 95.00 115 PRO A N 1
ATOM 858 C CA . PRO A 1 115 ? -2.497 -10.193 4.409 1.00 95.00 115 PRO A CA 1
ATOM 859 C C . PRO A 1 115 ? -2.557 -11.678 4.023 1.00 95.00 115 PRO A C 1
ATOM 861 O O . PRO A 1 115 ? -1.598 -12.228 3.476 1.00 95.00 115 PRO A O 1
ATOM 864 N N . GLY A 1 116 ? -3.675 -12.289 4.411 1.00 94.56 116 GL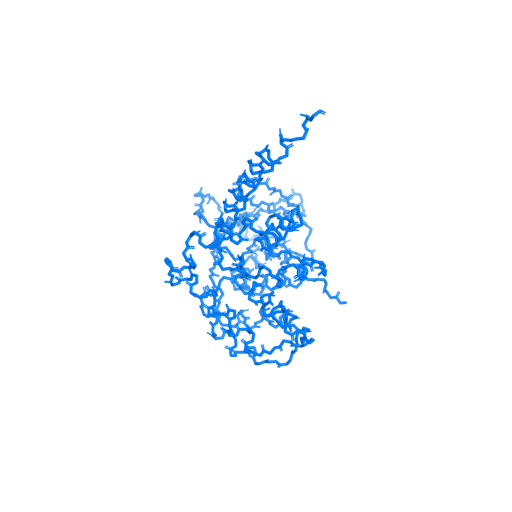Y A N 1
ATOM 865 C CA . GLY A 1 116 ? -3.966 -13.663 3.944 1.00 94.56 116 GLY A CA 1
ATOM 866 C C . GLY A 1 116 ? -4.480 -13.690 2.497 1.00 94.56 116 GLY A C 1
ATOM 867 O O . GLY A 1 116 ? -4.533 -12.666 1.813 1.00 94.56 116 GLY A O 1
ATOM 868 N N . PHE A 1 117 ? -4.782 -14.849 2.071 1.00 95.62 117 PHE A N 1
ATOM 869 C CA . PHE A 1 117 ? -5.200 -15.065 0.664 1.00 95.62 117 PHE A CA 1
ATOM 870 C C . PHE A 1 117 ? -6.445 -14.240 0.334 1.00 95.62 117 PHE A C 1
ATOM 872 O O . PHE A 1 117 ? -6.465 -13.543 -0.682 1.00 95.62 117 PHE A O 1
ATOM 879 N N . ALA A 1 118 ? -7.467 -14.329 1.193 1.00 95.31 118 ALA A N 1
ATOM 880 C CA . ALA A 1 118 ? -8.731 -13.614 0.887 1.00 95.31 118 ALA A CA 1
ATOM 881 C C . ALA A 1 118 ? -8.493 -12.100 0.797 1.00 95.31 118 ALA A C 1
ATOM 883 O O . ALA A 1 118 ? -9.059 -11.441 -0.079 1.00 95.31 118 ALA A O 1
ATOM 884 N N . GLU A 1 119 ? -7.692 -11.573 1.718 1.00 96.12 119 GLU A N 1
ATOM 885 C CA . GLU A 1 119 ? -7.402 -10.120 1.690 1.00 96.12 119 GLU A CA 1
ATOM 886 C C . GLU A 1 119 ? -6.642 -9.728 0.414 1.00 96.12 119 GLU A C 1
ATOM 888 O O . GLU A 1 119 ? -6.937 -8.688 -0.179 1.00 96.12 119 GLU A O 1
ATOM 893 N N . ARG A 1 120 ? -5.768 -10.578 -0.011 1.00 96.19 120 ARG A N 1
ATOM 894 C CA . ARG A 1 120 ? -5.006 -10.248 -1.241 1.00 96.19 120 ARG A CA 1
ATOM 895 C C . ARG A 1 120 ? -5.919 -10.279 -2.469 1.00 96.19 120 ARG A C 1
ATOM 897 O O . ARG A 1 120 ? -5.765 -9.447 -3.366 1.00 96.19 120 ARG A O 1
ATOM 904 N N . VAL A 1 121 ? -6.780 -11.210 -2.501 1.00 96.94 121 VAL A N 1
ATOM 905 C CA . VAL A 1 121 ? -7.689 -11.280 -3.668 1.00 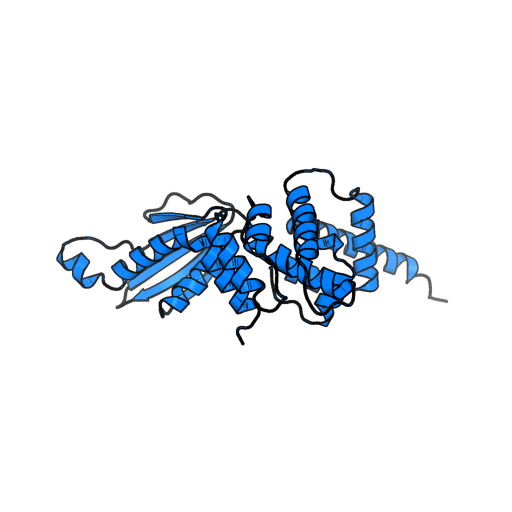96.94 121 VAL A CA 1
ATOM 906 C C . VAL A 1 121 ? -8.529 -9.999 -3.733 1.00 96.94 121 VAL A C 1
ATOM 908 O O . VAL A 1 121 ? -8.664 -9.411 -4.808 1.00 96.94 121 VAL A O 1
ATOM 911 N N . GLU A 1 122 ? -8.987 -9.652 -2.587 1.00 96.06 122 GLU A N 1
ATOM 912 C CA . GLU A 1 122 ? -9.828 -8.435 -2.589 1.00 96.06 122 GLU A CA 1
ATOM 913 C C . GLU A 1 122 ? -9.007 -7.200 -2.985 1.00 96.06 122 GLU A C 1
ATOM 915 O O . GLU A 1 122 ? -9.483 -6.373 -3.766 1.00 96.06 122 GLU A O 1
ATOM 920 N N . ALA A 1 123 ? -7.839 -7.110 -2.350 1.00 96.50 123 ALA A N 1
ATOM 921 C CA . ALA A 1 123 ? -6.984 -5.954 -2.691 1.00 96.50 123 ALA A CA 1
ATOM 922 C C . ALA A 1 123 ? -6.653 -5.918 -4.188 1.00 96.50 123 ALA A C 1
ATOM 924 O O . ALA A 1 123 ? -6.759 -4.861 -4.814 1.00 96.50 123 ALA A O 1
ATOM 925 N N . LEU A 1 124 ? -6.299 -7.022 -4.738 1.00 96.44 124 LEU A N 1
ATOM 926 C CA . LEU A 1 124 ? -6.003 -7.072 -6.189 1.00 96.44 124 LEU A CA 1
ATOM 927 C C . LEU A 1 124 ? -7.248 -6.756 -7.021 1.00 96.44 124 LEU A C 1
ATOM 929 O O . LEU A 1 124 ? -7.138 -6.106 -8.063 1.00 96.44 124 LEU A O 1
ATOM 933 N N . GLY A 1 125 ? -8.366 -7.186 -6.533 1.00 95.38 125 GLY A N 1
ATOM 934 C CA . GLY A 1 125 ? -9.630 -6.887 -7.251 1.00 95.38 125 GLY A CA 1
ATOM 935 C C . GLY A 1 125 ? -9.883 -5.387 -7.354 1.00 95.38 125 GLY A C 1
ATOM 936 O O . GLY A 1 125 ? -10.365 -4.919 -8.388 1.00 95.38 125 GLY A O 1
ATOM 937 N N . VAL A 1 126 ? -9.521 -4.766 -6.256 1.00 94.88 126 VAL A N 1
ATOM 938 C CA . VAL A 1 126 ? -9.754 -3.306 -6.274 1.00 94.88 126 VAL A CA 1
ATOM 939 C C . VAL A 1 126 ? -8.708 -2.626 -7.167 1.00 94.88 126 VAL A C 1
ATOM 941 O O . VAL A 1 126 ? -9.067 -1.801 -8.010 1.00 94.88 126 VAL A O 1
ATOM 944 N N . LEU A 1 127 ? -7.533 -3.033 -7.047 1.00 94.12 127 LEU A N 1
ATOM 945 C CA . LEU A 1 127 ? -6.429 -2.311 -7.724 1.00 94.12 127 LEU A CA 1
ATOM 946 C C . LEU A 1 127 ? -6.425 -2.615 -9.223 1.00 94.12 127 LEU A C 1
ATOM 948 O O . LEU A 1 127 ? -6.083 -1.741 -10.023 1.00 94.12 127 LEU A O 1
ATOM 952 N N . ALA A 1 128 ? -6.865 -3.811 -9.594 1.00 93.38 128 ALA A N 1
ATOM 953 C CA . ALA A 1 128 ? -6.678 -4.211 -11.008 1.00 93.38 128 ALA A CA 1
ATOM 954 C C . ALA A 1 128 ? -8.023 -4.203 -11.734 1.00 93.38 128 ALA A C 1
ATOM 956 O O . ALA A 1 128 ? -8.143 -4.756 -12.830 1.00 93.38 128 ALA A O 1
ATOM 957 N N . SER A 1 129 ? -9.010 -3.538 -11.158 1.00 91.19 129 SER A N 1
ATOM 958 C CA . SER A 1 129 ? -10.396 -3.656 -11.668 1.00 91.19 129 SER A CA 1
ATOM 959 C C . SER A 1 129 ? -10.501 -3.110 -13.094 1.00 91.19 129 SER A C 1
ATOM 961 O O . SER A 1 129 ? -11.350 -3.566 -13.863 1.00 91.19 129 SER A O 1
ATOM 963 N N . GLU A 1 130 ? -9.404 -2.345 -13.557 1.00 88.00 130 GLU A N 1
ATOM 964 C CA . GLU A 1 130 ? -9.561 -1.768 -14.915 1.00 88.00 130 GLU A CA 1
ATOM 965 C C . GLU A 1 130 ? -8.399 -2.202 -15.809 1.00 88.00 130 GLU A C 1
ATOM 967 O O . GLU A 1 130 ? -8.195 -1.629 -16.881 1.00 88.00 130 GLU A O 1
ATOM 972 N N . LEU A 1 131 ? -7.716 -3.212 -15.415 1.00 86.75 131 LEU A N 1
ATOM 973 C CA . LEU A 1 131 ? -6.437 -3.469 -16.120 1.00 86.75 131 LEU A CA 1
ATOM 974 C C . LEU A 1 131 ? -6.587 -4.682 -17.034 1.00 86.75 131 LEU A C 1
ATOM 976 O O . LEU A 1 131 ? -5.728 -4.919 -17.887 1.00 86.75 131 LEU A O 1
ATOM 980 N N . GLY A 1 132 ? -7.761 -5.319 -17.025 1.00 83.81 132 GLY A N 1
ATOM 981 C CA . GLY A 1 132 ? -7.960 -6.470 -17.935 1.00 83.81 132 GLY A CA 1
ATOM 982 C C . GLY A 1 132 ? -8.673 -7.615 -17.213 1.00 83.81 132 GLY A C 1
ATOM 983 O O . GLY A 1 132 ? -9.220 -7.445 -16.121 1.00 83.81 132 GLY A O 1
ATOM 984 N N . ASN A 1 133 ? -8.792 -8.823 -18.046 1.00 85.31 133 ASN A N 1
ATOM 985 C CA . ASN A 1 133 ? -9.495 -10.010 -17.494 1.00 85.31 133 ASN A CA 1
ATOM 986 C C . ASN A 1 133 ? -8.485 -11.124 -17.189 1.00 85.31 133 ASN A C 1
ATOM 988 O O . ASN A 1 133 ? -7.755 -11.584 -18.068 1.00 85.31 133 ASN A O 1
ATOM 992 N N . PHE A 1 134 ? -8.106 -11.286 -15.975 1.00 88.69 134 PHE A N 1
ATOM 993 C CA . PHE A 1 134 ? -7.175 -12.367 -15.578 1.00 88.69 134 PHE A CA 1
ATOM 994 C C . PHE A 1 134 ? -7.639 -12.967 -14.251 1.00 88.69 134 PHE A C 1
ATOM 996 O O . PHE A 1 134 ? -8.551 -12.447 -13.605 1.00 88.69 134 PHE A O 1
ATOM 1003 N N . ASP A 1 135 ? -7.054 -14.113 -14.097 1.00 92.81 135 ASP A N 1
ATOM 1004 C CA . ASP A 1 135 ? -7.475 -14.867 -12.895 1.00 92.81 135 ASP A CA 1
ATOM 1005 C C . ASP A 1 135 ? -6.782 -14.305 -11.639 1.00 92.81 135 ASP A C 1
ATOM 1007 O O . ASP A 1 135 ? -5.616 -14.599 -11.367 1.00 92.81 135 ASP A O 1
ATOM 1011 N N . LEU A 1 136 ? -7.566 -13.567 -10.832 1.00 93.62 136 LEU A N 1
ATOM 1012 C CA . LEU A 1 136 ? -6.993 -12.879 -9.649 1.00 93.62 136 LEU A CA 1
ATOM 1013 C C . LEU A 1 136 ? -6.633 -13.894 -8.559 1.00 93.62 136 LEU A C 1
ATOM 1015 O O . LEU A 1 136 ? -5.686 -13.672 -7.802 1.00 93.62 136 LEU A O 1
ATOM 1019 N N . ARG A 1 137 ? -7.331 -14.931 -8.588 1.00 95.75 137 ARG A N 1
ATOM 1020 C CA . ARG A 1 137 ? -7.027 -15.931 -7.533 1.00 95.75 137 ARG A CA 1
ATOM 1021 C C . ARG A 1 137 ? -5.641 -16.550 -7.745 1.00 95.75 137 ARG A C 1
ATOM 1023 O O . ARG A 1 137 ? -4.908 -16.753 -6.776 1.00 95.75 137 ARG A O 1
ATOM 1030 N N . SER A 1 138 ? -5.419 -16.812 -8.963 1.00 95.50 138 SER A N 1
ATOM 1031 C CA . SER A 1 138 ? -4.082 -17.385 -9.239 1.00 95.50 138 SER A CA 1
ATOM 1032 C C . SER A 1 138 ? -2.970 -16.389 -8.888 1.00 95.50 138 SER A C 1
ATOM 1034 O O . SER A 1 138 ? -1.949 -16.786 -8.323 1.00 95.50 138 SER A O 1
ATOM 1036 N N . VAL A 1 139 ? -3.173 -15.139 -9.201 1.00 95.94 139 VAL A N 1
ATOM 1037 C CA . VAL A 1 139 ? -2.143 -14.122 -8.883 1.00 95.94 139 VAL A CA 1
ATOM 1038 C C . VAL A 1 139 ? -2.008 -13.982 -7.361 1.00 95.94 139 VAL A C 1
ATOM 1040 O O . VAL A 1 139 ? -0.888 -13.902 -6.850 1.00 95.94 139 VAL A O 1
ATOM 1043 N N . ALA A 1 140 ? -3.139 -13.990 -6.711 1.00 96.44 140 ALA A N 1
ATOM 1044 C CA . ALA A 1 140 ? -3.090 -13.874 -5.238 1.00 96.44 140 ALA A CA 1
ATOM 1045 C C . ALA A 1 140 ? -2.351 -15.057 -4.604 1.00 96.44 140 ALA A C 1
ATOM 1047 O O . ALA A 1 140 ? -1.607 -14.869 -3.639 1.00 96.44 140 ALA A O 1
ATOM 1048 N N . GLU A 1 141 ? -2.548 -16.208 -5.170 1.00 96.06 141 GLU A N 1
ATOM 1049 C CA . GLU A 1 141 ? -1.824 -17.375 -4.611 1.00 96.06 141 GLU A CA 1
ATOM 1050 C C . GLU A 1 141 ? -0.313 -17.208 -4.781 1.00 96.06 141 GLU A C 1
ATOM 1052 O O . GLU A 1 141 ? 0.445 -17.564 -3.877 1.00 96.06 141 GLU A O 1
ATOM 1057 N N . ALA A 1 142 ? 0.013 -16.606 -5.839 1.00 94.69 142 ALA A N 1
ATOM 1058 C CA . ALA A 1 142 ? 1.459 -16.450 -6.116 1.00 94.69 142 ALA A CA 1
ATOM 1059 C C . ALA A 1 142 ? 2.059 -15.333 -5.252 1.00 94.69 142 ALA A C 1
ATOM 1061 O O . ALA A 1 142 ? 3.283 -15.224 -5.151 1.00 94.69 142 ALA A O 1
ATOM 1062 N N . CYS A 1 143 ? 1.240 -14.563 -4.616 1.00 93.94 143 CYS A N 1
ATOM 1063 C CA . CYS A 1 143 ? 1.725 -13.413 -3.826 1.00 93.94 143 CYS A CA 1
ATOM 1064 C C . CYS A 1 143 ? 1.807 -13.790 -2.346 1.00 93.94 143 CYS A C 1
ATOM 1066 O O . CYS A 1 143 ? 1.804 -12.914 -1.479 1.00 93.94 143 CYS A O 1
ATOM 1068 N N . ASP A 1 144 ? 1.920 -15.077 -2.105 1.00 92.50 144 ASP A N 1
ATOM 1069 C CA . ASP A 1 144 ? 2.018 -15.455 -0.682 1.00 92.50 144 ASP A CA 1
ATOM 1070 C C . ASP A 1 144 ? 3.199 -14.730 -0.016 1.00 92.50 144 ASP A C 1
ATOM 1072 O O . ASP A 1 144 ? 4.309 -14.692 -0.550 1.00 92.50 144 ASP A O 1
ATOM 1076 N N . GLY A 1 145 ? 2.799 -14.078 1.156 1.00 90.25 145 GLY A N 1
ATOM 1077 C CA . GLY A 1 145 ? 3.886 -13.423 1.922 1.00 90.25 145 GLY A CA 1
ATOM 1078 C C . GLY A 1 145 ? 4.046 -11.946 1.537 1.00 90.25 145 GLY A C 1
ATOM 1079 O O . GLY A 1 145 ? 4.902 -11.261 2.099 1.00 90.25 145 GLY A O 1
ATOM 1080 N N . PHE A 1 146 ? 3.250 -11.500 0.580 1.00 94.31 146 PHE A N 1
ATOM 1081 C CA . PHE A 1 146 ? 3.394 -10.094 0.149 1.00 94.31 146 PHE A CA 1
ATOM 1082 C C . PHE A 1 146 ? 2.729 -9.178 1.185 1.00 94.31 146 PHE A C 1
ATOM 1084 O O . PHE A 1 146 ? 1.717 -9.531 1.795 1.00 94.31 146 PHE A O 1
ATOM 1091 N N . THR A 1 147 ? 3.452 -7.991 1.394 1.00 94.44 147 THR A N 1
ATOM 1092 C CA . THR A 1 147 ? 2.795 -6.898 2.151 1.00 94.44 147 THR A CA 1
ATOM 1093 C C . THR A 1 147 ? 1.811 -6.132 1.255 1.00 94.44 147 THR A C 1
ATOM 1095 O O . THR A 1 147 ? 1.698 -6.406 0.059 1.00 94.44 147 THR A O 1
ATOM 1098 N N . THR A 1 148 ? 1.077 -5.242 1.895 1.00 94.50 148 THR A N 1
ATOM 1099 C CA . THR A 1 148 ? 0.153 -4.406 1.094 1.00 94.50 148 THR A CA 1
ATOM 1100 C C . THR A 1 148 ? 0.916 -3.615 0.023 1.00 94.50 148 THR A C 1
ATOM 1102 O O . THR A 1 148 ? 0.461 -3.537 -1.120 1.00 94.50 148 THR A O 1
ATOM 1105 N N . LEU A 1 149 ? 2.037 -3.127 0.402 1.00 92.75 149 LEU A N 1
ATOM 1106 C CA . LEU A 1 149 ? 2.827 -2.340 -0.565 1.00 92.75 149 LEU A CA 1
ATOM 1107 C C . LEU A 1 149 ? 3.292 -3.236 -1.721 1.00 92.75 149 LEU A C 1
ATOM 1109 O O . LEU A 1 149 ? 3.305 -2.792 -2.871 1.00 92.75 149 LEU A O 1
ATOM 1113 N N . ASP A 1 150 ? 3.689 -4.408 -1.414 1.00 94.31 150 ASP A N 1
ATOM 1114 C CA . ASP A 1 150 ? 4.071 -5.330 -2.506 1.00 94.31 150 ASP A CA 1
ATOM 1115 C C . ASP A 1 150 ? 2.909 -5.556 -3.481 1.00 94.31 150 ASP A C 1
ATOM 1117 O O . ASP A 1 150 ? 3.127 -5.591 -4.694 1.00 94.31 150 ASP A O 1
ATOM 1121 N N . VAL A 1 151 ? 1.760 -5.713 -2.935 1.00 95.81 151 VAL A N 1
ATOM 1122 C CA . VAL A 1 151 ? 0.597 -5.953 -3.820 1.00 95.81 151 VAL A CA 1
ATOM 1123 C C . VAL A 1 151 ? 0.376 -4.729 -4.717 1.00 95.81 151 VAL A C 1
ATOM 1125 O O . VAL A 1 151 ? 0.132 -4.884 -5.916 1.00 95.81 151 VAL A O 1
ATOM 1128 N N . VAL A 1 152 ? 0.507 -3.580 -4.148 1.00 93.69 152 VAL A N 1
ATOM 1129 C CA . VAL A 1 152 ? 0.342 -2.351 -4.960 1.00 93.69 152 VAL A CA 1
ATOM 1130 C C . VAL A 1 152 ? 1.435 -2.295 -6.031 1.00 93.69 152 VAL A C 1
ATOM 1132 O O . VAL A 1 152 ? 1.136 -2.034 -7.199 1.00 93.69 152 VAL A O 1
ATOM 1135 N N . ARG A 1 153 ? 2.614 -2.576 -5.673 1.00 88.81 153 ARG A N 1
ATOM 1136 C CA . ARG A 1 153 ? 3.731 -2.527 -6.642 1.00 88.81 153 ARG A CA 1
ATOM 1137 C C . ARG A 1 153 ? 3.558 -3.576 -7.745 1.00 88.81 153 ARG A C 1
ATOM 1139 O O . ARG A 1 153 ? 3.940 -3.329 -8.891 1.00 88.81 153 ARG A O 1
ATOM 1146 N N . LEU A 1 154 ? 3.096 -4.614 -7.274 1.00 94.62 154 LEU A N 1
ATOM 1147 C CA . LEU A 1 154 ? 2.888 -5.657 -8.304 1.00 94.62 154 LEU A CA 1
ATOM 1148 C C . LEU A 1 154 ? 1.931 -5.164 -9.395 1.00 94.62 154 LEU A C 1
ATOM 1150 O O . LEU A 1 154 ? 2.209 -5.353 -10.582 1.00 94.62 154 LEU A O 1
ATOM 1154 N N . VAL A 1 155 ? 0.871 -4.536 -8.979 1.00 94.31 155 VAL A N 1
ATOM 1155 C CA . VAL A 1 155 ? -0.109 -4.071 -9.991 1.00 94.31 155 VAL A CA 1
ATOM 1156 C C . VAL A 1 155 ? 0.524 -2.970 -10.847 1.00 94.31 155 VAL A C 1
ATOM 1158 O O . VAL A 1 155 ? 0.331 -2.954 -12.065 1.00 94.31 155 VAL A O 1
ATOM 1161 N N . GLN A 1 156 ? 1.278 -2.104 -10.225 1.00 88.50 156 GLN A N 1
ATOM 1162 C CA . GLN A 1 156 ? 1.955 -1.055 -11.019 1.00 88.50 156 GLN A CA 1
ATOM 1163 C C . GLN A 1 156 ? 2.950 -1.669 -12.011 1.00 88.50 156 GLN A C 1
ATOM 1165 O O . GLN A 1 156 ? 3.037 -1.211 -13.152 1.00 88.50 156 GLN A O 1
ATOM 1170 N N . PHE A 1 157 ? 3.608 -2.636 -11.459 1.00 88.81 157 PHE A N 1
ATOM 1171 C CA . PHE A 1 157 ? 4.547 -3.328 -12.362 1.00 88.81 157 PHE A CA 1
ATOM 1172 C C . PHE A 1 157 ? 3.816 -3.948 -13.555 1.00 88.81 157 PHE A C 1
ATOM 1174 O O . PHE A 1 157 ? 4.245 -3.764 -14.696 1.00 88.81 157 PHE A O 1
ATOM 1181 N N . ALA A 1 158 ? 2.843 -4.660 -13.264 1.00 90.56 158 ALA A N 1
ATOM 1182 C CA . ALA A 1 158 ? 2.135 -5.340 -14.369 1.00 90.56 158 ALA A CA 1
ATOM 1183 C C . ALA A 1 158 ? 1.601 -4.315 -15.380 1.00 90.56 158 ALA A C 1
ATOM 1185 O O . ALA A 1 158 ? 1.699 -4.538 -16.589 1.00 90.56 158 ALA A O 1
ATOM 1186 N N . ALA A 1 159 ? 1.074 -3.237 -14.887 1.00 87.56 159 ALA A N 1
ATOM 1187 C CA . ALA A 1 159 ? 0.544 -2.204 -15.811 1.00 87.56 159 ALA A CA 1
ATOM 1188 C C . ALA A 1 159 ? 1.675 -1.592 -16.639 1.00 87.56 159 ALA A C 1
ATOM 1190 O O . ALA A 1 159 ? 1.512 -1.395 -17.845 1.00 87.56 159 ALA A O 1
ATOM 1191 N N . SER A 1 160 ? 2.728 -1.376 -15.964 1.00 81.50 160 SER A N 1
ATOM 1192 C CA . SER A 1 160 ? 3.853 -0.744 -16.684 1.00 81.50 160 SER A CA 1
ATOM 1193 C C . SER A 1 160 ? 4.441 -1.708 -17.725 1.00 81.50 160 SER A C 1
ATOM 1195 O O . SER A 1 160 ? 4.786 -1.281 -18.828 1.00 81.50 160 SER A O 1
ATOM 1197 N N . ARG A 1 161 ? 4.621 -2.851 -17.364 1.00 85.75 161 ARG A N 1
ATOM 1198 C CA . ARG A 1 161 ? 5.159 -3.840 -18.310 1.00 85.75 161 ARG A CA 1
ATOM 1199 C C . ARG A 1 161 ? 4.270 -3.978 -19.551 1.00 85.75 161 ARG A C 1
ATOM 1201 O O . ARG A 1 161 ? 4.787 -4.058 -20.667 1.00 85.75 161 ARG A O 1
ATOM 1208 N N . SER A 1 162 ? 2.978 -4.090 -19.287 1.00 87.50 162 SER A N 1
ATOM 1209 C CA . SER A 1 162 ? 2.071 -4.187 -20.455 1.00 87.50 162 SER A CA 1
ATOM 1210 C C . SER A 1 162 ? 2.211 -2.966 -21.367 1.00 87.50 162 SER A C 1
ATOM 1212 O O . SER A 1 162 ? 2.226 -3.116 -22.590 1.00 87.50 162 SER A O 1
ATOM 1214 N N . LEU A 1 163 ? 2.305 -1.850 -20.752 1.00 82.50 163 LEU A N 1
ATOM 1215 C CA . LEU A 1 163 ? 2.454 -0.626 -21.570 1.00 82.50 163 LEU A CA 1
ATOM 1216 C C . LEU A 1 163 ? 3.774 -0.656 -22.349 1.00 82.50 163 LEU A C 1
ATOM 1218 O O . LEU A 1 163 ? 3.802 -0.261 -23.517 1.00 82.50 163 LEU A O 1
ATOM 1222 N N . ALA A 1 164 ? 4.814 -1.078 -21.715 1.00 76.06 164 ALA A N 1
ATOM 1223 C CA . ALA A 1 164 ? 6.117 -1.175 -22.400 1.00 76.06 164 ALA A CA 1
ATOM 1224 C C . ALA A 1 164 ? 6.048 -2.109 -23.612 1.00 76.06 164 ALA A C 1
ATOM 1226 O O . ALA A 1 164 ? 6.773 -1.900 -24.588 1.00 76.06 164 ALA A O 1
ATOM 1227 N N . ASP A 1 165 ? 5.138 -2.994 -23.541 1.00 84.06 165 ASP A N 1
ATOM 1228 C CA . ASP A 1 165 ? 5.019 -3.924 -24.690 1.00 84.06 165 ASP A CA 1
ATOM 1229 C C . ASP A 1 165 ? 3.997 -3.411 -25.706 1.00 84.06 165 ASP A C 1
ATOM 1231 O O . ASP A 1 165 ? 3.688 -4.107 -26.676 1.00 84.06 165 ASP A O 1
ATOM 1235 N N . GLY A 1 166 ? 3.507 -2.221 -25.469 1.00 86.25 166 GLY A N 1
ATOM 1236 C CA . GLY A 1 166 ? 2.561 -1.587 -26.409 1.00 86.25 166 GLY A CA 1
ATOM 1237 C C . GLY A 1 166 ? 1.149 -2.168 -26.303 1.00 86.25 166 GLY A C 1
ATOM 1238 O O . GLY A 1 166 ? 0.379 -2.068 -27.261 1.00 86.25 166 GLY A O 1
ATOM 1239 N N . ARG A 1 167 ? 0.929 -2.845 -25.138 1.00 89.06 167 ARG A N 1
ATOM 1240 C CA . ARG A 1 167 ? -0.411 -3.459 -24.988 1.00 89.06 167 ARG A CA 1
ATOM 1241 C C . ARG A 1 167 ? -1.275 -2.563 -24.096 1.00 89.06 167 ARG A C 1
ATOM 1243 O O . ARG A 1 167 ? -0.771 -1.851 -23.225 1.00 89.06 167 ARG A O 1
ATOM 1250 N N . ASP A 1 168 ? -2.660 -2.589 -24.360 1.00 84.56 168 ASP A N 1
ATOM 1251 C CA . ASP A 1 168 ? -3.612 -1.744 -23.595 1.00 84.56 168 ASP A CA 1
ATOM 1252 C C . ASP A 1 168 ? -4.265 -2.554 -22.472 1.00 84.56 168 ASP A C 1
ATOM 1254 O O . ASP A 1 168 ? -4.914 -1.979 -21.596 1.00 84.56 168 ASP A O 1
ATOM 1258 N N . LYS A 1 169 ? -3.990 -3.855 -22.504 1.00 91.62 169 LYS A N 1
ATOM 1259 C CA . LYS A 1 169 ? -4.557 -4.668 -21.404 1.00 91.62 169 LYS A CA 1
ATOM 1260 C C . LYS A 1 169 ? -3.443 -5.503 -20.755 1.00 91.62 169 LYS A C 1
ATOM 1262 O O . LYS A 1 169 ? -2.510 -5.955 -21.423 1.00 91.62 169 LYS A O 1
ATOM 1267 N N . VAL A 1 170 ? -3.672 -5.620 -19.400 1.00 92.31 170 VAL A N 1
ATOM 1268 C CA . VAL A 1 170 ? -2.690 -6.434 -18.646 1.00 92.31 170 VAL A CA 1
ATOM 1269 C C . VAL A 1 170 ? -3.068 -7.920 -18.720 1.00 92.31 170 VAL A C 1
ATOM 1271 O O . VAL A 1 170 ? -4.246 -8.282 -18.688 1.00 92.31 170 VAL A O 1
ATOM 1274 N N . GLU A 1 171 ? -2.005 -8.754 -18.892 1.00 93.75 171 GLU A N 1
ATOM 1275 C CA . GLU A 1 171 ? -2.223 -10.221 -18.899 1.00 93.75 171 GLU A CA 1
ATOM 1276 C C . GLU A 1 171 ? -1.634 -10.850 -17.630 1.00 93.75 171 GLU A C 1
ATOM 1278 O O . GLU A 1 171 ? -0.853 -10.224 -16.910 1.00 93.75 171 GLU A O 1
ATOM 1283 N N . GLU A 1 172 ? -2.087 -12.046 -17.437 1.00 93.50 172 GLU A N 1
ATOM 1284 C CA . GLU A 1 172 ? -1.647 -12.750 -16.210 1.00 93.50 172 GLU A CA 1
ATOM 1285 C C . GLU A 1 172 ? -0.118 -12.890 -16.175 1.00 93.50 172 GLU A C 1
ATOM 1287 O O . GLU A 1 172 ? 0.483 -12.774 -15.105 1.00 93.50 172 GLU A O 1
ATOM 1292 N N . ASP A 1 173 ? 0.506 -13.101 -17.294 1.00 92.19 173 ASP A N 1
ATOM 1293 C CA . ASP A 1 173 ? 1.976 -13.272 -17.339 1.00 92.19 173 ASP A CA 1
ATOM 1294 C C . ASP A 1 173 ? 2.695 -12.018 -16.827 1.00 92.19 173 ASP A C 1
ATOM 1296 O O . ASP A 1 173 ? 3.797 -12.122 -16.283 1.00 92.19 173 ASP A O 1
ATOM 1300 N N . ASP A 1 174 ? 2.101 -10.841 -17.048 1.00 91.56 174 ASP A N 1
ATOM 1301 C CA . ASP A 1 174 ? 2.714 -9.606 -16.506 1.00 91.56 174 ASP A CA 1
ATOM 1302 C C . ASP A 1 174 ? 2.777 -9.636 -14.973 1.00 91.56 174 ASP A C 1
ATOM 1304 O O . ASP A 1 174 ? 3.789 -9.236 -14.394 1.00 91.56 174 ASP A O 1
ATOM 1308 N N . PHE A 1 175 ? 1.772 -10.219 -14.434 1.00 94.81 175 PHE A N 1
ATOM 1309 C CA . PHE A 1 175 ? 1.773 -10.327 -12.958 1.00 94.81 175 PHE A CA 1
ATOM 1310 C C . PHE A 1 175 ? 2.786 -11.375 -12.489 1.00 94.81 175 PHE A C 1
ATOM 1312 O O . PHE A 1 175 ? 3.518 -11.130 -11.528 1.00 94.81 175 PHE A O 1
ATOM 1319 N N . MET A 1 176 ? 2.751 -12.470 -13.185 1.00 93.88 176 MET A N 1
ATOM 1320 C CA . MET A 1 176 ? 3.654 -13.543 -12.716 1.00 93.88 176 MET A CA 1
ATOM 1321 C C . MET A 1 176 ? 5.119 -13.100 -12.832 1.00 93.88 176 MET A C 1
ATOM 1323 O O . MET A 1 176 ? 5.933 -13.454 -11.977 1.00 93.88 176 MET A O 1
ATOM 1327 N N . GLU A 1 177 ? 5.349 -12.364 -13.846 1.00 88.44 177 GLU A N 1
ATOM 1328 C CA . GLU A 1 177 ? 6.727 -11.829 -13.914 1.00 88.44 177 GLU A CA 1
ATOM 1329 C C . GLU A 1 177 ? 7.001 -10.887 -12.731 1.00 88.44 177 GLU A C 1
ATOM 1331 O O . GLU A 1 177 ? 8.088 -10.934 -12.151 1.00 88.44 177 GLU A O 1
ATOM 1336 N N . GLY A 1 178 ? 6.068 -10.048 -12.480 1.00 88.31 178 GLY A N 1
ATOM 1337 C CA . GLY A 1 178 ? 6.220 -9.135 -11.319 1.00 88.31 178 GLY A CA 1
ATOM 1338 C C . GLY A 1 178 ? 6.408 -9.894 -10.004 1.00 88.31 178 GLY A C 1
ATOM 1339 O O . GLY A 1 178 ? 7.232 -9.496 -9.178 1.00 88.31 178 GLY A O 1
ATOM 1340 N N . VAL A 1 179 ? 5.633 -10.976 -9.912 1.00 91.94 179 VAL A N 1
ATOM 1341 C CA . VAL A 1 179 ? 5.741 -11.762 -8.666 1.00 91.94 179 VAL A CA 1
ATOM 1342 C C . VAL A 1 179 ? 7.161 -12.329 -8.550 1.00 91.94 179 VAL A C 1
ATOM 1344 O O . VAL A 1 179 ? 7.755 -12.278 -7.470 1.00 91.94 179 VAL A O 1
ATOM 1347 N N . ALA A 1 180 ? 7.629 -12.854 -9.629 1.00 87.25 180 ALA A N 1
ATOM 1348 C CA . ALA A 1 180 ? 8.990 -13.423 -9.593 1.00 87.25 180 ALA A CA 1
ATOM 1349 C C . ALA A 1 180 ? 10.018 -12.353 -9.200 1.00 87.25 180 ALA A C 1
ATOM 1351 O O . ALA A 1 180 ? 10.923 -12.634 -8.410 1.00 87.25 180 ALA A O 1
ATOM 1352 N N . VAL A 1 181 ? 9.767 -11.156 -9.674 1.00 81.88 181 VAL A N 1
ATOM 1353 C CA . VAL A 1 181 ? 10.739 -10.076 -9.392 1.00 81.88 181 VAL A CA 1
ATOM 1354 C C . VAL A 1 181 ? 10.634 -9.662 -7.917 1.00 81.88 181 VAL A C 1
ATOM 1356 O O . VAL A 1 181 ? 11.659 -9.504 -7.250 1.00 81.88 181 VAL A O 1
ATOM 1359 N N . LEU A 1 182 ? 9.452 -9.554 -7.492 1.00 82.81 182 LEU A N 1
ATOM 1360 C CA . LEU A 1 182 ? 9.281 -9.040 -6.119 1.00 82.81 182 LEU A CA 1
ATOM 1361 C C . LEU A 1 182 ? 9.607 -10.126 -5.092 1.00 82.81 182 LEU A C 1
ATOM 1363 O O . LEU A 1 182 ? 10.074 -9.811 -3.995 1.00 82.81 182 LEU A O 1
ATOM 1367 N N . GLN A 1 183 ? 9.346 -11.411 -5.422 1.00 82.06 183 GLN A N 1
ATOM 1368 C CA . GLN A 1 183 ? 9.686 -12.503 -4.483 1.00 82.06 183 GLN A CA 1
ATOM 1369 C C . GLN A 1 183 ? 11.205 -12.708 -4.427 1.00 82.06 183 GLN A C 1
ATOM 1371 O O . GLN A 1 183 ? 11.731 -13.108 -3.386 1.00 82.06 183 GLN A O 1
ATOM 1376 N N . ARG A 1 184 ? 11.866 -12.638 -5.607 1.00 68.31 184 ARG A N 1
ATOM 1377 C CA . ARG A 1 184 ? 13.345 -12.711 -5.595 1.00 68.31 184 ARG A CA 1
ATOM 1378 C C . ARG A 1 184 ? 13.936 -11.612 -4.704 1.00 68.31 184 ARG A C 1
ATOM 1380 O O . ARG A 1 184 ? 15.034 -11.780 -4.169 1.00 68.31 184 ARG A O 1
ATOM 1387 N N . ARG A 1 185 ? 13.166 -10.525 -4.483 1.00 57.41 185 ARG A N 1
ATOM 1388 C CA . ARG A 1 185 ? 13.540 -9.546 -3.431 1.00 57.41 185 ARG A CA 1
ATOM 1389 C C . ARG A 1 185 ? 13.503 -10.184 -2.041 1.00 57.41 185 A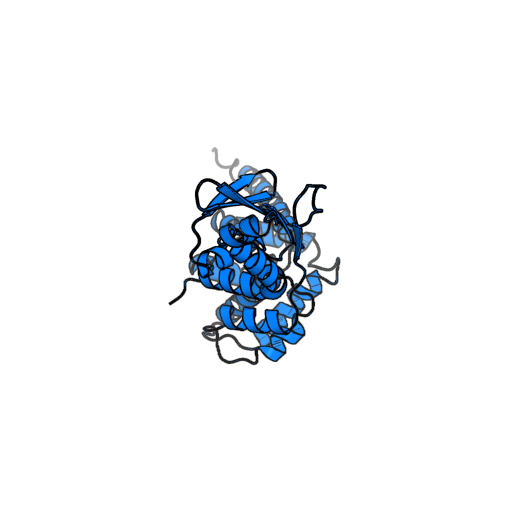RG A C 1
ATOM 1391 O O . ARG A 1 185 ? 14.289 -9.802 -1.172 1.00 57.41 185 ARG A O 1
ATOM 1398 N N . ILE A 1 186 ? 12.493 -11.161 -1.826 1.00 50.69 186 ILE A N 1
ATOM 1399 C CA . ILE A 1 186 ? 12.305 -11.803 -0.500 1.00 50.69 186 ILE A CA 1
ATOM 1400 C C . ILE A 1 186 ? 13.311 -12.947 -0.333 1.00 50.69 186 ILE A C 1
ATOM 1402 O O . ILE A 1 186 ? 13.789 -13.184 0.779 1.00 50.69 186 ILE A O 1
ATOM 1406 N N . ASN A 1 187 ? 14.015 -13.353 -1.543 1.00 45.81 187 ASN A N 1
ATOM 1407 C CA . ASN A 1 187 ? 14.888 -14.550 -1.515 1.00 45.81 187 ASN A CA 1
ATOM 1408 C C . ASN A 1 187 ? 16.265 -14.192 -2.078 1.00 45.81 187 ASN A C 1
ATOM 1410 O O . ASN A 1 187 ? 17.234 -14.912 -1.829 1.00 45.81 187 ASN A O 1
ATOM 1414 N N . VAL A 1 188 ? 16.896 -12.903 -1.948 1.00 41.25 188 VAL A N 1
ATOM 1415 C CA . VAL A 1 188 ? 18.310 -13.081 -2.350 1.00 41.25 188 VAL A CA 1
ATOM 1416 C C . VAL A 1 188 ? 18.934 -11.696 -2.539 1.00 41.25 188 VAL A C 1
ATOM 1418 O O . VAL A 1 188 ? 18.409 -10.847 -3.262 1.00 41.25 188 VAL A O 1
ATOM 1421 N N . SER A 1 189 ? 19.825 -11.014 -1.686 1.00 38.50 189 SER A N 1
ATOM 1422 C CA . SER A 1 189 ? 21.294 -10.941 -1.885 1.00 38.50 189 SER A CA 1
ATOM 1423 C C . SER A 1 189 ? 21.692 -11.363 -3.303 1.00 38.50 189 SER A C 1
ATOM 1425 O O . SER A 1 189 ? 22.850 -11.201 -3.692 1.00 38.50 189 SER A O 1
ATOM 1427 N N . GLU A 1 190 ? 20.763 -11.302 -4.393 1.00 44.81 190 GLU A N 1
ATOM 1428 C CA . GLU A 1 190 ? 21.340 -11.533 -5.745 1.00 44.81 190 GLU A CA 1
ATOM 1429 C C . GLU A 1 190 ? 20.655 -10.608 -6.749 1.00 44.81 190 GLU A C 1
ATOM 1431 O O . GLU A 1 190 ? 19.914 -11.060 -7.626 1.00 44.81 190 GLU A O 1
ATOM 1436 N N . THR A 1 191 ? 20.262 -9.382 -6.422 1.00 50.16 191 THR A N 1
ATOM 1437 C CA . THR A 1 191 ? 19.783 -8.429 -7.443 1.00 50.16 191 THR A CA 1
ATOM 1438 C C . THR A 1 191 ? 20.991 -7.729 -8.083 1.00 50.16 191 THR A C 1
ATOM 1440 O O . THR A 1 191 ? 22.121 -7.846 -7.604 1.00 50.16 191 THR A O 1
ATOM 1443 N N . LEU A 1 192 ? 20.887 -7.794 -9.468 1.00 54.06 192 LEU A N 1
ATOM 1444 C CA . LEU A 1 192 ? 21.840 -7.113 -10.362 1.00 54.06 192 LEU A CA 1
ATOM 1445 C C . LEU A 1 192 ? 23.129 -6.730 -9.621 1.00 54.06 192 LEU A C 1
ATOM 1447 O O . LEU A 1 192 ? 23.095 -6.294 -8.469 1.00 54.06 192 LEU A O 1
ATOM 1451 N N . PRO A 1 193 ? 24.240 -7.293 -10.038 1.00 60.34 193 PRO A N 1
ATOM 1452 C CA . PRO A 1 193 ? 25.481 -6.847 -9.387 1.00 60.34 193 PRO A CA 1
ATOM 1453 C C . PRO A 1 193 ? 25.440 -5.347 -9.050 1.00 60.34 193 PRO A C 1
ATOM 1455 O O . PRO A 1 193 ? 24.870 -4.545 -9.794 1.00 60.34 193 PRO A O 1
ATOM 1458 N N . ASP A 1 194 ? 25.551 -4.969 -7.836 1.00 66.31 194 ASP A N 1
ATOM 1459 C CA . ASP A 1 194 ? 25.488 -3.591 -7.290 1.00 66.31 194 ASP A CA 1
ATOM 1460 C C . ASP A 1 194 ? 26.138 -2.583 -8.246 1.00 66.31 194 ASP A C 1
ATOM 1462 O O . ASP A 1 194 ? 25.624 -1.474 -8.408 1.00 66.31 194 ASP A O 1
ATOM 1466 N N . ASP A 1 195 ? 27.026 -3.079 -8.939 1.00 73.38 195 ASP A N 1
ATOM 1467 C CA . ASP A 1 195 ? 27.734 -2.156 -9.861 1.00 73.38 195 ASP A CA 1
ATOM 1468 C C . ASP A 1 195 ? 26.883 -1.858 -11.103 1.00 73.38 195 ASP A C 1
ATOM 1470 O O . ASP A 1 195 ? 26.855 -0.715 -11.563 1.00 73.38 195 ASP A O 1
ATOM 1474 N N . LEU A 1 196 ? 26.261 -2.862 -11.573 1.00 77.56 196 LEU A N 1
ATOM 1475 C CA . LEU A 1 196 ? 25.366 -2.662 -12.729 1.00 77.56 196 LEU A CA 1
ATOM 1476 C C . LEU A 1 196 ? 24.121 -1.853 -12.334 1.00 77.56 196 LEU A C 1
ATOM 1478 O O . LEU A 1 196 ? 23.704 -0.967 -13.083 1.00 77.56 196 LEU A O 1
ATOM 1482 N N . SER A 1 197 ? 23.537 -2.093 -11.221 1.00 79.25 197 SER A N 1
ATOM 1483 C CA . SER A 1 197 ? 22.376 -1.317 -10.733 1.00 79.25 197 SER A CA 1
ATOM 1484 C C . SER A 1 197 ? 22.755 0.153 -10.516 1.00 79.25 197 SER A C 1
ATOM 1486 O O . SER A 1 197 ? 21.978 1.044 -10.867 1.00 79.25 197 SER A O 1
ATOM 1488 N N . GLU A 1 198 ? 23.894 0.352 -9.979 1.00 83.62 198 GLU A N 1
ATOM 1489 C CA . GLU A 1 198 ? 24.338 1.748 -9.768 1.00 83.62 198 GLU A CA 1
ATOM 1490 C C . GLU A 1 198 ? 24.549 2.461 -11.108 1.00 83.62 198 GLU A C 1
ATOM 1492 O O . GLU A 1 198 ? 24.224 3.644 -11.229 1.00 83.62 198 GLU A O 1
ATOM 1497 N N . GLN A 1 199 ? 25.024 1.719 -12.064 1.00 84.19 199 GLN A N 1
ATOM 1498 C CA . GLN A 1 199 ? 25.199 2.332 -13.400 1.00 84.19 199 GLN A CA 1
ATOM 1499 C C . GLN A 1 199 ? 23.845 2.653 -14.046 1.00 84.19 199 GLN A C 1
ATOM 1501 O O . GLN A 1 199 ? 23.708 3.693 -14.695 1.00 84.19 199 GLN A O 1
ATOM 1506 N N . LEU A 1 200 ? 22.910 1.847 -13.838 1.00 87.31 200 LEU A N 1
ATOM 1507 C CA . LEU A 1 200 ? 21.579 2.095 -14.433 1.00 87.31 200 LEU A CA 1
ATOM 1508 C C . LEU A 1 200 ? 20.910 3.307 -13.775 1.00 87.31 200 LEU A C 1
ATOM 1510 O O . LEU A 1 200 ? 20.244 4.086 -14.461 1.00 87.31 200 LEU A O 1
ATOM 1514 N N . TYR A 1 201 ? 21.167 3.413 -12.423 1.00 91.62 201 TYR A N 1
ATOM 1515 C CA . TYR A 1 201 ? 20.603 4.610 -11.762 1.00 91.62 201 TYR A CA 1
ATOM 1516 C C . TYR A 1 201 ? 21.305 5.874 -12.268 1.00 91.62 201 TYR A C 1
ATOM 1518 O O . TYR A 1 201 ? 20.650 6.899 -12.474 1.00 91.62 201 TYR A O 1
ATOM 1526 N N . LEU A 1 202 ? 22.589 5.793 -12.413 1.00 89.12 202 LEU A N 1
ATOM 1527 C CA . LEU A 1 202 ? 23.310 6.952 -12.978 1.00 89.12 202 LEU A CA 1
ATOM 1528 C C . LEU A 1 202 ? 22.783 7.314 -14.368 1.00 89.12 202 LEU A C 1
ATOM 1530 O O . LEU A 1 202 ? 22.588 8.496 -14.658 1.00 89.12 202 LEU A O 1
ATOM 1534 N N . MET A 1 203 ? 22.585 6.321 -15.200 1.00 89.44 203 MET A N 1
ATOM 1535 C CA . MET A 1 203 ? 22.019 6.604 -16.531 1.00 89.44 203 MET A CA 1
ATOM 1536 C C . MET A 1 203 ? 20.630 7.247 -16.420 1.00 89.44 203 MET A C 1
ATOM 1538 O O . MET A 1 203 ? 20.341 8.203 -17.141 1.00 89.44 203 MET A O 1
ATOM 1542 N N . ALA A 1 204 ? 19.869 6.662 -15.541 1.00 90.69 204 ALA A N 1
ATOM 1543 C CA . ALA A 1 204 ? 18.480 7.160 -15.404 1.00 90.69 204 ALA A CA 1
ATOM 1544 C C . ALA A 1 204 ? 18.476 8.609 -14.897 1.00 90.69 204 ALA A C 1
ATOM 1546 O O . ALA A 1 204 ? 17.674 9.421 -15.367 1.00 90.69 204 ALA A O 1
ATOM 1547 N N . VAL A 1 205 ? 19.398 8.922 -13.978 1.00 92.38 205 VAL A N 1
ATOM 1548 C CA . VAL A 1 205 ? 19.456 10.313 -13.475 1.00 92.38 205 VAL A CA 1
ATOM 1549 C C . VAL A 1 205 ? 19.946 11.236 -14.596 1.00 92.38 205 VAL A C 1
ATOM 1551 O O . VAL A 1 205 ? 19.442 12.353 -14.732 1.00 92.38 205 VAL A O 1
ATOM 1554 N N . SER A 1 206 ? 20.887 10.781 -15.315 1.00 88.75 206 SER A N 1
ATOM 1555 C CA . SER A 1 206 ? 21.401 11.612 -16.424 1.00 88.75 206 SER A CA 1
ATOM 1556 C C . SER A 1 206 ? 20.324 11.884 -17.476 1.00 88.75 206 SER A C 1
ATOM 1558 O O . SER A 1 206 ? 20.225 13.009 -17.972 1.00 88.75 206 SER A O 1
ATOM 1560 N N . GLU A 1 207 ? 19.488 10.913 -17.783 1.00 87.88 207 GLU A N 1
ATOM 1561 C CA . GLU A 1 207 ? 18.488 11.078 -18.871 1.00 87.88 207 GLU A CA 1
ATOM 1562 C C . GLU A 1 207 ? 17.181 11.652 -18.315 1.00 87.88 207 GLU A C 1
ATOM 1564 O O . GLU A 1 207 ? 16.548 12.477 -18.976 1.00 87.88 207 GLU A O 1
ATOM 1569 N N . GLY A 1 208 ? 16.933 11.291 -17.140 1.00 81.88 208 GLY A N 1
ATOM 1570 C CA . GLY A 1 208 ? 15.572 11.551 -16.608 1.00 81.88 208 GLY A CA 1
ATOM 1571 C C . GLY A 1 208 ? 15.604 12.705 -15.601 1.00 81.88 208 GLY A C 1
ATOM 1572 O O . GLY A 1 208 ? 14.549 13.251 -15.270 1.00 81.88 208 GLY A O 1
ATOM 1573 N N . GLY A 1 209 ? 16.771 13.139 -15.195 1.00 85.81 209 GLY A N 1
ATOM 1574 C CA . GLY A 1 209 ? 16.944 14.278 -14.269 1.00 85.81 209 GLY A CA 1
ATOM 1575 C C . GLY A 1 209 ? 15.983 14.219 -13.077 1.00 85.81 209 GLY A C 1
ATOM 1576 O O . GLY A 1 209 ? 15.874 13.199 -12.394 1.00 85.81 209 GLY A O 1
ATOM 1577 N N . ASP A 1 210 ? 15.292 15.410 -12.856 1.00 87.38 210 ASP A N 1
ATOM 1578 C CA . ASP A 1 210 ? 14.409 15.549 -11.675 1.00 87.38 210 ASP A CA 1
ATOM 1579 C C . ASP A 1 210 ? 13.172 14.650 -11.804 1.00 87.38 210 ASP A C 1
ATOM 1581 O O . ASP A 1 210 ? 12.583 14.267 -10.791 1.00 87.38 210 ASP A O 1
ATOM 1585 N N . GLY A 1 211 ? 12.873 14.341 -13.059 1.00 90.31 211 GLY A N 1
ATOM 1586 C CA . GLY A 1 211 ? 11.729 13.433 -13.293 1.00 90.31 211 GLY A CA 1
ATOM 1587 C C . GLY A 1 211 ? 11.965 12.030 -12.716 1.00 90.31 211 GLY A C 1
ATOM 1588 O O . GLY A 1 211 ? 11.042 11.432 -12.158 1.00 90.31 211 GLY A O 1
ATOM 1589 N N . PHE A 1 212 ? 13.191 11.509 -12.785 1.00 92.50 212 PHE A N 1
ATOM 1590 C CA . PHE A 1 212 ? 13.499 10.171 -12.236 1.00 92.50 212 PHE A CA 1
ATOM 1591 C C . PHE A 1 212 ? 13.461 10.191 -10.702 1.00 92.50 212 PHE A C 1
ATOM 1593 O O . PHE A 1 212 ? 12.982 9.235 -10.088 1.00 92.50 212 PHE A O 1
ATOM 1600 N N . SER A 1 213 ? 13.923 11.295 -10.126 1.00 91.56 213 SER A N 1
ATOM 1601 C CA . SER A 1 213 ? 13.816 11.413 -8.656 1.00 91.56 213 SER A CA 1
ATOM 1602 C C . SER A 1 213 ? 12.354 11.413 -8.199 1.00 91.56 213 SER A C 1
ATOM 1604 O O . SER A 1 213 ? 12.024 10.764 -7.204 1.00 91.56 213 SER A O 1
ATOM 1606 N N . GLU A 1 214 ? 11.641 12.163 -8.961 1.00 93.88 214 GLU A N 1
ATOM 1607 C CA . GLU A 1 214 ? 10.200 12.169 -8.638 1.00 93.88 214 GLU A CA 1
ATOM 1608 C C . GLU A 1 214 ? 9.583 10.771 -8.778 1.00 93.88 214 GLU A C 1
ATOM 1610 O O . GLU A 1 214 ? 8.775 10.372 -7.936 1.00 93.88 214 GLU A O 1
ATOM 1615 N N . LEU A 1 215 ? 9.998 10.093 -9.778 1.00 92.56 215 LEU A N 1
ATOM 1616 C CA . LEU A 1 215 ? 9.457 8.730 -9.978 1.00 92.56 215 LEU A CA 1
ATOM 1617 C C . LEU A 1 215 ? 9.808 7.829 -8.789 1.00 92.56 215 LEU A C 1
ATOM 1619 O O . LEU A 1 215 ? 8.933 7.127 -8.276 1.00 92.56 215 LEU A O 1
ATOM 1623 N N . VAL A 1 216 ? 11.074 7.915 -8.289 1.00 91.88 216 VAL A N 1
ATOM 1624 C CA . VAL A 1 216 ? 11.504 7.042 -7.174 1.00 91.88 216 VAL A CA 1
ATOM 1625 C C . VAL A 1 216 ? 10.693 7.391 -5.918 1.00 91.88 216 VAL A C 1
ATOM 1627 O O . VAL A 1 216 ? 10.231 6.488 -5.216 1.00 91.88 216 VAL A O 1
ATOM 1630 N N . HIS A 1 217 ? 10.488 8.606 -5.734 1.00 90.62 217 HIS A N 1
ATOM 1631 C CA . HIS A 1 217 ? 9.714 9.008 -4.546 1.00 90.62 217 HIS A CA 1
ATOM 1632 C C . HIS A 1 217 ? 8.272 8.496 -4.612 1.00 90.62 217 HIS A C 1
ATOM 1634 O O . HIS A 1 217 ? 7.767 7.968 -3.618 1.00 90.62 217 HIS A O 1
ATOM 1640 N N . ARG A 1 218 ? 7.688 8.627 -5.792 1.00 88.94 218 ARG A N 1
ATOM 1641 C CA . ARG A 1 218 ? 6.261 8.241 -5.894 1.00 88.94 218 ARG A CA 1
ATOM 1642 C C . ARG A 1 218 ? 6.100 6.717 -5.864 1.00 88.94 218 ARG A C 1
ATOM 1644 O O . ARG A 1 218 ? 5.140 6.213 -5.276 1.00 88.94 218 ARG A O 1
ATOM 1651 N N . VAL A 1 219 ? 7.120 6.085 -6.374 1.00 87.31 219 VAL A N 1
ATOM 1652 C CA . VAL A 1 219 ? 7.044 4.606 -6.338 1.00 87.31 219 VAL A CA 1
ATOM 1653 C C . VAL A 1 219 ? 7.220 4.131 -4.892 1.00 87.31 219 VAL A C 1
ATOM 1655 O O . VAL A 1 219 ? 6.491 3.241 -4.448 1.00 87.31 219 VAL A O 1
ATOM 1658 N N . ASN A 1 220 ? 8.116 4.727 -4.163 1.00 85.25 220 ASN A N 1
ATOM 1659 C CA . ASN A 1 220 ? 8.337 4.301 -2.765 1.00 85.25 220 ASN A CA 1
ATOM 1660 C C . ASN A 1 220 ? 7.106 4.576 -1.900 1.00 85.25 220 ASN A C 1
ATOM 1662 O O . ASN A 1 220 ? 6.870 3.858 -0.926 1.00 85.25 220 ASN A O 1
ATOM 1666 N N . ALA A 1 221 ? 6.459 5.539 -2.363 1.00 80.81 221 ALA A N 1
ATOM 1667 C CA . ALA A 1 221 ? 5.293 5.923 -1.537 1.00 80.81 221 ALA A CA 1
ATOM 1668 C C . ALA A 1 221 ? 4.028 5.206 -2.015 1.00 80.81 221 ALA A C 1
ATOM 1670 O O . ALA A 1 221 ? 2.974 5.332 -1.388 1.00 80.81 221 ALA A O 1
ATOM 1671 N N . GLY A 1 222 ? 4.187 4.477 -3.167 1.00 76.19 222 GLY A N 1
ATOM 1672 C CA . GLY A 1 222 ? 2.992 3.812 -3.723 1.00 76.19 222 GLY A CA 1
ATOM 1673 C C . GLY A 1 222 ? 1.986 4.818 -4.287 1.00 76.19 222 GLY A C 1
ATOM 1674 O O . GLY A 1 222 ? 0.780 4.566 -4.241 1.00 76.19 222 GLY A O 1
ATOM 1675 N N . GLU A 1 223 ? 2.433 6.000 -4.698 1.00 82.44 223 GLU A N 1
ATOM 1676 C CA . GLU A 1 223 ? 1.523 7.043 -5.224 1.00 82.44 223 GLU A CA 1
ATOM 1677 C C . GLU A 1 223 ? 1.232 6.820 -6.713 1.00 82.44 223 GLU A C 1
ATOM 1679 O O . GLU A 1 223 ? 1.944 6.084 -7.399 1.00 82.44 223 GLU A O 1
ATOM 1684 N N . LYS A 1 224 ? 0.138 7.523 -7.221 1.00 75.88 224 LYS A N 1
ATOM 1685 C CA . LYS A 1 224 ? -0.208 7.440 -8.659 1.00 75.88 224 LYS A CA 1
ATOM 1686 C C . LYS A 1 224 ? 0.886 8.092 -9.515 1.00 75.88 224 LYS A C 1
ATOM 1688 O O . LYS A 1 224 ? 1.431 9.141 -9.165 1.00 75.88 224 LYS A O 1
ATOM 1693 N N . LEU A 1 225 ? 1.045 7.286 -10.610 1.00 84.50 225 LEU A N 1
ATOM 1694 C CA . LEU A 1 225 ? 2.022 7.882 -11.552 1.00 84.50 225 LEU A CA 1
ATOM 1695 C C . LEU A 1 225 ? 1.282 8.507 -12.736 1.00 84.50 225 LEU A C 1
ATOM 1697 O O . LEU A 1 225 ? 0.335 7.929 -13.275 1.00 84.50 225 LEU A O 1
ATOM 1701 N N . ASP A 1 226 ? 1.568 9.811 -12.953 1.00 83.44 226 ASP A N 1
ATOM 1702 C CA . ASP A 1 226 ? 0.974 10.352 -14.199 1.00 83.44 226 ASP A CA 1
ATOM 1703 C C . ASP A 1 226 ? 1.612 9.710 -15.437 1.00 83.44 226 ASP A C 1
ATOM 1705 O O . ASP A 1 226 ? 2.512 8.874 -15.327 1.00 83.44 226 ASP A O 1
ATOM 1709 N N . ARG A 1 227 ? 1.008 10.025 -16.603 1.00 79.00 227 ARG A N 1
ATOM 1710 C CA . ARG A 1 227 ? 1.394 9.317 -17.844 1.00 79.00 227 ARG A CA 1
ATOM 1711 C C . ARG A 1 227 ? 2.903 9.459 -18.112 1.00 79.00 227 ARG A C 1
ATOM 1713 O O . ARG A 1 227 ? 3.546 8.492 -18.526 1.00 79.00 227 ARG A O 1
ATOM 1720 N N . ARG A 1 228 ? 3.337 10.649 -17.818 1.00 92.00 228 ARG A N 1
ATOM 1721 C CA . ARG A 1 228 ? 4.782 10.871 -18.039 1.00 92.00 228 ARG A CA 1
ATOM 1722 C C . ARG A 1 228 ? 5.628 9.931 -17.168 1.00 92.00 228 ARG A C 1
ATOM 1724 O O . ARG A 1 228 ? 6.569 9.313 -17.671 1.00 92.00 228 ARG A O 1
ATOM 1731 N N . LEU A 1 229 ? 5.345 9.789 -15.890 1.00 89.25 229 LEU A N 1
ATOM 1732 C CA . LEU A 1 229 ? 6.108 8.922 -14.972 1.00 89.25 229 LEU A CA 1
ATOM 1733 C C . LEU A 1 229 ? 5.850 7.439 -15.257 1.00 89.25 229 LEU A C 1
ATOM 1735 O O . LEU A 1 229 ? 6.742 6.612 -15.054 1.00 89.25 229 LEU A O 1
ATOM 1739 N N . GLU A 1 230 ? 4.686 7.154 -15.740 1.00 79.12 230 GLU A N 1
ATOM 1740 C CA . GLU A 1 230 ? 4.405 5.749 -16.124 1.00 79.12 230 GLU A CA 1
ATOM 1741 C C . GLU A 1 230 ? 5.314 5.310 -17.273 1.00 79.12 230 GLU A C 1
ATOM 1743 O O . GLU A 1 230 ? 5.820 4.186 -17.255 1.00 79.12 230 GLU A O 1
ATOM 1748 N N . LYS A 1 231 ? 5.462 6.234 -18.171 1.00 80.94 231 LYS A N 1
ATOM 1749 C CA . LYS A 1 231 ? 6.353 5.892 -19.303 1.00 80.94 231 LYS A CA 1
ATOM 1750 C C . LYS A 1 231 ? 7.804 5.765 -18.828 1.00 80.94 231 LYS A C 1
ATOM 1752 O O . LYS A 1 231 ? 8.523 4.877 -19.292 1.00 80.94 231 LYS A O 1
ATOM 1757 N N . MET A 1 232 ? 8.072 6.676 -17.912 1.00 88.19 232 MET A N 1
ATOM 1758 C CA . MET A 1 232 ? 9.445 6.607 -17.372 1.00 88.19 232 MET A CA 1
ATOM 1759 C C . MET A 1 232 ? 9.660 5.306 -16.586 1.00 88.19 232 MET A C 1
ATOM 1761 O O . MET A 1 232 ? 10.714 4.681 -16.716 1.00 88.19 232 MET A O 1
ATOM 1765 N N . LEU A 1 233 ? 8.717 4.984 -15.747 1.00 86.25 233 LEU A N 1
ATOM 1766 C CA . LEU A 1 233 ? 8.832 3.703 -15.020 1.00 86.25 233 LEU A CA 1
ATOM 1767 C C . LEU A 1 233 ? 8.939 2.520 -15.981 1.00 86.25 233 LEU A C 1
ATOM 1769 O O . LEU A 1 233 ? 9.661 1.563 -15.693 1.00 86.25 233 LEU A O 1
ATOM 1773 N N . ALA A 1 234 ? 8.210 2.657 -17.067 1.00 78.06 234 ALA A N 1
ATOM 1774 C CA . ALA A 1 234 ? 8.324 1.552 -18.051 1.00 78.06 234 ALA A CA 1
ATOM 1775 C C . ALA A 1 234 ? 9.760 1.441 -18.575 1.00 78.06 234 ALA A C 1
ATOM 1777 O O . ALA A 1 234 ? 10.256 0.328 -18.770 1.00 78.06 234 ALA A O 1
ATOM 1778 N N . ARG A 1 235 ? 10.365 2.537 -18.699 1.00 80.75 235 ARG A N 1
ATOM 1779 C CA . ARG A 1 235 ? 11.746 2.551 -19.224 1.00 80.75 235 ARG A CA 1
ATOM 1780 C C . ARG A 1 235 ? 12.751 2.167 -18.133 1.00 80.75 235 ARG A C 1
ATOM 1782 O O . ARG A 1 235 ? 13.744 1.497 -18.424 1.00 80.75 235 ARG A O 1
ATOM 1789 N N . TYR A 1 236 ? 12.430 2.547 -16.907 1.00 87.06 236 TYR A N 1
ATOM 1790 C CA . TYR A 1 236 ? 13.392 2.269 -15.825 1.00 87.06 236 TYR A CA 1
ATOM 1791 C C . TYR A 1 236 ? 12.747 1.334 -14.800 1.00 87.06 236 TYR A C 1
ATOM 1793 O O . TYR A 1 236 ? 12.728 1.624 -13.602 1.00 87.06 236 TYR A O 1
ATOM 1801 N N . SER A 1 237 ? 12.243 0.182 -15.237 1.00 80.56 237 SER A N 1
ATOM 1802 C CA . SER A 1 237 ? 11.451 -0.718 -14.361 1.00 80.56 237 SER A CA 1
ATOM 1803 C C . SER A 1 237 ? 12.364 -1.437 -13.361 1.00 80.56 237 SER A C 1
ATOM 1805 O O . SER A 1 237 ? 11.879 -1.975 -12.364 1.00 80.56 237 SER A O 1
ATOM 1807 N N . PHE A 1 238 ? 13.734 -1.266 -13.677 1.00 79.81 238 PHE A N 1
ATOM 1808 C CA . PHE A 1 238 ? 14.672 -1.978 -12.786 1.00 79.81 238 PHE A CA 1
ATOM 1809 C C . PHE A 1 238 ? 14.604 -1.422 -11.358 1.00 79.81 238 PHE A C 1
ATOM 1811 O O . PHE A 1 238 ? 15.057 -2.079 -10.418 1.00 79.81 238 PHE A O 1
ATOM 1818 N N . ILE A 1 239 ? 14.069 -0.216 -11.153 1.00 86.44 239 ILE A N 1
ATOM 1819 C CA . ILE A 1 239 ? 14.063 0.369 -9.792 1.00 86.44 239 ILE A CA 1
ATOM 1820 C C . ILE A 1 239 ? 13.092 -0.407 -8.894 1.00 86.44 239 ILE A C 1
ATOM 1822 O O . ILE A 1 239 ? 13.172 -0.305 -7.667 1.00 86.44 239 ILE A O 1
ATOM 1826 N N . LEU A 1 240 ? 12.180 -1.098 -9.551 1.00 80.69 240 LEU A N 1
ATOM 1827 C CA . LEU A 1 240 ? 11.206 -1.850 -8.730 1.00 80.69 240 LEU A CA 1
ATOM 1828 C C . LEU A 1 240 ? 11.859 -3.108 -8.142 1.00 80.69 240 LEU A C 1
ATOM 1830 O O . LEU A 1 240 ? 11.265 -3.766 -7.285 1.00 80.69 240 LEU A O 1
ATOM 1834 N N . LEU A 1 241 ? 13.099 -3.274 -8.573 1.00 76.88 241 LEU A N 1
ATOM 1835 C CA . LEU A 1 241 ? 13.790 -4.473 -8.051 1.00 76.88 241 LEU A CA 1
ATOM 1836 C C . LEU A 1 241 ? 14.461 -4.145 -6.712 1.00 76.88 241 LEU A C 1
ATOM 1838 O O . LEU A 1 241 ? 14.835 -5.060 -5.974 1.00 76.88 241 LEU A O 1
ATOM 1842 N N . ASP A 1 242 ? 14.637 -2.856 -6.433 1.00 75.81 242 ASP A N 1
ATOM 1843 C CA . ASP A 1 242 ? 15.280 -2.465 -5.163 1.00 75.81 242 ASP A CA 1
ATOM 1844 C C . ASP A 1 242 ? 14.232 -2.122 -4.095 1.00 75.81 242 ASP A C 1
ATOM 1846 O O . ASP A 1 242 ? 13.100 -1.748 -4.410 1.00 75.81 242 ASP A O 1
ATOM 1850 N N . GLU A 1 243 ? 14.709 -2.317 -2.743 1.00 71.94 243 GLU A N 1
ATOM 1851 C CA . GLU A 1 243 ? 13.868 -1.811 -1.631 1.00 71.94 243 GLU A CA 1
ATOM 1852 C C . GLU A 1 243 ? 13.854 -0.272 -1.606 1.00 71.94 243 GLU A C 1
ATOM 1854 O O . GLU A 1 243 ? 14.753 0.380 -2.140 1.00 71.94 243 GLU A O 1
ATOM 1859 N N . PRO A 1 244 ? 12.696 0.142 -1.097 1.00 80.38 244 PRO A N 1
ATOM 1860 C CA . PRO A 1 244 ? 12.558 1.608 -1.073 1.00 80.38 244 PRO A CA 1
ATOM 1861 C C . PRO A 1 244 ? 13.802 2.291 -0.492 1.00 80.38 244 PRO A C 1
ATOM 1863 O O . PRO A 1 244 ? 14.276 3.276 -1.063 1.00 80.38 244 PRO A O 1
ATOM 1866 N N . GLU A 1 245 ? 14.382 1.735 0.551 1.00 78.56 245 GLU A N 1
ATOM 1867 C CA . GLU A 1 245 ? 15.563 2.387 1.169 1.00 78.56 245 GLU A CA 1
ATOM 1868 C C . GLU A 1 245 ? 16.773 2.339 0.225 1.00 78.56 245 GLU A C 1
ATOM 1870 O O . GLU A 1 245 ? 17.500 3.328 0.113 1.00 78.56 245 GLU A O 1
ATOM 1875 N N . LYS A 1 246 ? 16.866 1.265 -0.397 1.00 84.06 246 LYS A N 1
ATOM 1876 C CA . LYS A 1 246 ? 18.008 1.137 -1.334 1.00 84.06 246 LYS A CA 1
ATOM 1877 C C . LYS A 1 246 ? 17.831 2.051 -2.555 1.00 84.06 246 LYS A C 1
ATOM 1879 O O . LYS A 1 246 ? 18.817 2.581 -3.070 1.00 84.06 246 LYS A O 1
ATOM 1884 N N . ARG A 1 247 ? 16.610 2.240 -2.959 1.00 89.31 247 ARG A N 1
ATOM 1885 C CA . ARG A 1 247 ? 16.393 3.135 -4.113 1.00 89.31 247 ARG A CA 1
ATOM 1886 C C . ARG A 1 247 ? 16.835 4.563 -3.779 1.00 89.31 247 ARG A C 1
ATOM 1888 O O . ARG A 1 247 ? 17.430 5.234 -4.624 1.00 89.31 247 ARG A O 1
ATOM 1895 N N . VAL A 1 248 ? 16.567 4.899 -2.477 1.00 89.44 248 VAL A N 1
ATOM 1896 C CA . VAL A 1 248 ? 16.917 6.280 -2.081 1.00 89.44 248 VAL A CA 1
ATOM 1897 C C . VAL A 1 248 ? 18.444 6.423 -2.021 1.00 89.44 248 VAL A C 1
ATOM 1899 O O . VAL A 1 248 ? 18.983 7.432 -2.483 1.00 89.44 248 VAL A O 1
ATOM 1902 N N . VAL A 1 249 ? 19.016 5.442 -1.462 1.00 89.12 249 VAL A N 1
ATOM 1903 C CA . VAL A 1 249 ? 20.488 5.505 -1.356 1.00 89.12 249 VAL A CA 1
ATOM 1904 C C . VAL A 1 249 ? 21.117 5.509 -2.756 1.00 89.12 249 VAL A C 1
ATOM 1906 O O . VAL A 1 249 ? 21.994 6.331 -3.032 1.00 89.12 249 VAL A O 1
ATOM 1909 N N . LYS A 1 250 ? 20.687 4.704 -3.572 1.00 90.31 250 LYS A N 1
ATOM 1910 C CA . LYS A 1 250 ? 21.286 4.616 -4.928 1.00 90.31 250 LYS A CA 1
ATOM 1911 C C . LYS A 1 250 ? 20.972 5.876 -5.743 1.00 90.31 250 LYS A C 1
ATOM 1913 O O . LYS A 1 250 ? 21.814 6.324 -6.524 1.00 90.31 250 LYS A O 1
ATOM 1918 N N . LEU A 1 251 ? 19.773 6.383 -5.517 1.00 93.62 251 LEU A N 1
ATOM 1919 C CA . LEU A 1 251 ? 19.456 7.650 -6.211 1.00 93.62 251 LEU A CA 1
ATOM 1920 C C . LEU A 1 251 ? 20.396 8.763 -5.739 1.00 93.62 251 LEU A C 1
ATOM 1922 O O . LEU A 1 251 ? 20.898 9.531 -6.563 1.00 93.62 251 LEU A O 1
ATOM 1926 N N . ALA A 1 252 ? 20.596 8.805 -4.447 1.00 90.62 252 ALA A N 1
ATOM 1927 C CA . ALA A 1 252 ? 21.494 9.848 -3.919 1.00 90.62 252 ALA A CA 1
ATOM 1928 C C . ALA A 1 252 ? 22.917 9.684 -4.472 1.00 90.62 252 ALA A C 1
ATOM 1930 O O . ALA A 1 252 ? 23.542 10.674 -4.857 1.00 90.62 252 ALA A O 1
ATOM 1931 N N . LYS A 1 253 ? 23.355 8.496 -4.441 1.00 90.19 253 LYS A N 1
ATOM 1932 C CA . LYS A 1 253 ? 24.704 8.244 -4.990 1.00 90.19 253 LYS A CA 1
ATOM 1933 C C . LYS A 1 253 ? 24.783 8.603 -6.479 1.00 90.19 253 LYS A C 1
ATOM 1935 O O . LYS A 1 253 ? 25.764 9.215 -6.908 1.00 90.19 253 LYS A O 1
ATOM 1940 N N . ALA A 1 254 ? 23.843 8.201 -7.236 1.00 91.88 254 ALA A N 1
ATOM 1941 C CA . ALA A 1 254 ? 23.851 8.477 -8.692 1.00 91.88 254 ALA A CA 1
ATOM 1942 C C . ALA A 1 254 ? 23.792 9.987 -8.961 1.00 91.88 254 ALA A C 1
ATOM 1944 O O . ALA A 1 254 ? 24.484 10.479 -9.856 1.00 91.88 254 ALA A O 1
ATOM 1945 N N . ARG A 1 255 ? 23.110 10.705 -8.169 1.00 91.19 255 ARG A N 1
ATOM 1946 C CA . ARG A 1 255 ? 23.030 12.170 -8.376 1.00 91.19 255 ARG A CA 1
ATOM 1947 C C . ARG A 1 255 ? 24.381 12.824 -8.086 1.00 91.19 255 ARG A C 1
ATOM 1949 O O . ARG A 1 255 ? 24.788 13.732 -8.813 1.00 91.19 255 ARG A O 1
ATOM 1956 N N . ALA A 1 256 ? 24.861 12.336 -6.937 1.00 89.50 256 ALA A N 1
ATOM 1957 C CA . ALA A 1 256 ? 26.189 12.880 -6.592 1.00 89.50 256 ALA A CA 1
ATOM 1958 C C . ALA A 1 256 ? 27.216 12.594 -7.697 1.00 89.50 256 ALA A C 1
ATOM 1960 O O . ALA A 1 256 ? 27.989 13.485 -8.059 1.00 89.50 256 ALA A O 1
ATOM 1961 N N . SER A 1 257 ? 27.219 11.418 -8.162 1.00 87.81 257 SER A N 1
ATOM 1962 C CA . SER A 1 257 ? 28.154 11.050 -9.244 1.00 87.81 257 SER A CA 1
ATOM 1963 C C . SER A 1 257 ? 27.877 11.841 -10.527 1.00 87.81 257 SER A C 1
ATOM 1965 O O . SER A 1 257 ? 28.820 12.271 -11.195 1.00 87.81 257 SER A O 1
ATOM 1967 N N . TYR A 1 258 ? 26.656 12.028 -10.841 1.00 88.00 258 TYR A N 1
ATOM 1968 C CA . TYR A 1 258 ? 26.319 12.791 -12.065 1.00 88.00 258 TYR A CA 1
ATOM 1969 C C . TYR A 1 258 ? 26.765 14.250 -11.924 1.00 88.00 258 TYR A C 1
ATOM 1971 O O . TYR A 1 258 ? 27.293 14.824 -12.879 1.00 88.00 258 TYR A O 1
ATOM 1979 N N . GLU A 1 259 ? 26.592 14.793 -10.760 1.00 86.31 259 GLU A N 1
ATOM 1980 C CA . GLU A 1 259 ? 27.004 16.197 -10.568 1.00 86.31 259 GLU A CA 1
ATOM 1981 C C . GLU A 1 259 ? 28.528 16.331 -10.685 1.00 86.31 259 GLU A C 1
ATOM 1983 O O . GLU A 1 259 ? 29.016 17.318 -11.240 1.00 86.31 259 GLU A O 1
ATOM 1988 N N . ARG A 1 260 ? 29.211 15.362 -10.090 1.00 86.19 260 ARG A N 1
ATOM 1989 C CA . ARG A 1 260 ? 30.686 15.371 -10.224 1.00 86.19 260 ARG A CA 1
ATOM 1990 C C . ARG A 1 260 ? 31.116 15.281 -11.690 1.00 86.19 260 ARG A C 1
ATOM 1992 O O . ARG A 1 260 ? 32.043 15.983 -12.098 1.00 86.19 260 ARG A O 1
ATOM 1999 N N . LEU A 1 261 ? 30.491 14.456 -12.457 1.00 84.56 261 LEU A N 1
ATOM 2000 C CA . LEU A 1 261 ? 30.844 14.303 -13.884 1.00 84.56 261 LEU A CA 1
ATOM 2001 C C . LEU A 1 261 ? 30.484 15.567 -14.673 1.00 84.56 261 LEU A C 1
ATOM 2003 O O . LEU A 1 261 ? 31.217 15.947 -15.589 1.00 84.56 261 LEU A O 1
ATOM 2007 N N . LYS A 1 262 ? 29.351 16.150 -14.362 1.00 81.38 262 LYS A N 1
ATOM 2008 C CA . LYS A 1 262 ? 28.959 17.398 -15.055 1.00 81.38 262 LYS A CA 1
ATOM 2009 C C . LYS A 1 262 ? 29.993 18.504 -14.796 1.00 81.38 262 LYS A C 1
ATOM 2011 O O . LYS A 1 262 ? 30.302 19.277 -15.705 1.00 81.38 262 LYS A O 1
ATOM 2016 N N . LYS A 1 263 ? 30.496 18.585 -13.598 1.00 83.00 263 LYS A N 1
ATOM 2017 C CA . LYS A 1 263 ? 31.510 19.604 -13.250 1.00 83.00 263 LYS A CA 1
ATOM 2018 C C . LYS A 1 263 ? 32.854 19.286 -13.910 1.00 83.00 263 LYS A C 1
ATOM 2020 O O . LYS A 1 263 ? 33.564 20.205 -14.325 1.00 83.00 263 LYS A O 1
ATOM 2025 N N . ALA A 1 264 ? 33.201 18.113 -14.015 1.00 76.00 264 ALA A N 1
ATOM 2026 C CA . ALA A 1 264 ? 34.460 17.664 -14.642 1.00 76.00 264 ALA A CA 1
ATOM 2027 C C . ALA A 1 264 ? 34.415 17.826 -16.164 1.00 76.00 264 ALA A C 1
ATOM 2029 O O . ALA A 1 264 ? 35.435 18.151 -16.776 1.00 76.00 264 ALA A O 1
ATOM 2030 N N . PHE A 1 265 ? 33.268 17.765 -16.748 1.00 69.00 265 PHE A N 1
ATOM 2031 C CA . PHE A 1 265 ? 33.162 17.830 -18.220 1.00 69.00 265 PHE A CA 1
ATOM 2032 C C . PHE A 1 265 ? 32.599 19.189 -18.634 1.00 69.00 265 PHE A C 1
ATOM 2034 O O . PHE A 1 265 ? 32.678 19.555 -19.808 1.00 69.00 265 PHE A O 1
ATOM 2041 N N . GLY A 1 266 ? 32.031 20.060 -17.779 1.00 51.94 266 GLY A N 1
ATOM 2042 C CA . GLY A 1 266 ? 31.443 21.398 -18.019 1.00 51.94 266 GLY A CA 1
ATOM 2043 C C . GLY A 1 266 ? 32.393 22.497 -17.533 1.00 51.94 266 GLY A C 1
ATOM 2044 O O . GLY A 1 266 ? 32.173 23.670 -17.844 1.00 51.94 266 GLY A O 1
ATOM 2045 N N . GLY A 1 267 ? 33.643 22.288 -16.976 1.00 47.22 267 GLY A N 1
ATOM 2046 C CA . GLY A 1 267 ? 34.674 23.287 -16.612 1.00 47.22 267 GLY A CA 1
ATOM 2047 C C . GLY A 1 267 ? 35.794 23.316 -17.656 1.00 47.22 267 GLY A C 1
ATOM 2048 O O . GLY A 1 267 ? 36.779 24.033 -17.468 1.00 47.22 267 GLY A O 1
ATOM 2049 N N . GLY A 1 268 ? 35.606 22.841 -18.986 1.00 43.69 268 GLY A N 1
ATOM 2050 C CA . GLY A 1 268 ? 36.614 23.050 -20.055 1.00 43.69 268 GLY A CA 1
ATOM 2051 C C . GLY A 1 268 ? 36.056 23.966 -21.155 1.00 43.69 268 GLY A C 1
ATOM 2052 O O . GLY A 1 268 ? 36.718 24.157 -22.177 1.00 43.69 268 GLY A O 1
ATOM 2053 N N . GLN A 1 269 ? 35.083 24.900 -20.897 1.00 44.50 269 GLN A N 1
ATOM 2054 C CA . GLN A 1 269 ? 34.872 25.928 -21.949 1.00 44.50 269 GLN A CA 1
ATOM 2055 C C . GLN A 1 269 ? 35.090 27.321 -21.354 1.00 44.50 269 GLN A C 1
ATOM 2057 O O . GLN A 1 269 ? 34.340 27.772 -20.486 1.00 44.50 269 GLN A O 1
ATOM 2062 N N . ARG A 1 270 ? 36.275 27.605 -20.902 1.00 43.03 270 ARG A N 1
ATOM 2063 C CA . ARG A 1 270 ? 36.639 29.046 -20.970 1.00 43.03 270 ARG A CA 1
ATOM 2064 C C . ARG A 1 270 ? 37.916 29.212 -21.795 1.00 43.03 270 ARG A C 1
ATOM 2066 O O . ARG A 1 270 ? 38.959 28.631 -21.488 1.00 43.03 270 ARG A O 1
ATOM 2073 N N . SER A 1 271 ? 37.795 29.186 -23.218 1.00 39.16 271 SER A N 1
ATOM 2074 C CA . SER A 1 271 ? 38.711 30.044 -24.012 1.00 39.16 271 SER A CA 1
ATOM 2075 C C . SER A 1 271 ? 38.293 31.519 -23.915 1.00 39.16 271 SER A C 1
ATOM 2077 O O . SER A 1 271 ? 37.105 31.848 -23.903 1.00 39.16 271 SER A O 1
#

Secondary structure (DSSP, 8-state):
---HHHHHHHHHHHHTHHHHHHHHHHHHHHHTHHHHHHTTPPPP-EEEEEE-TT--HHHHHHHHHHHTT--EEEEEETTEEEEEEEETTEEEEEEEEESS---S-SSEEEEE----HHHHHHHHHHHTTTT----HHHHHHHTTT--HHHHHHHHHHHHHHHHHTT-SS--HHHHHHHHHHHHHHHH-S-SS-HHHHHHHHHHHHHHHHHHHHHHHHHHHHTPPPPHHHHHHHHHTGGGGGS-HHHHHHHHHHHHHHHHHHHHHHHTT---

Foldseek 3Di:
DDPLLRLLLVLLLLQQVVQCVVVVVLVVCVLVCVVVVVVVHDRFQEEEEEEEAQSPVVSNNVVVCVVVVFDWDWDDDPQKIWIWTDHDNDIGIYIYHYNDDDDDDPHHYTYGYGGDLSSLLVSLCSNCVPQADEDSSVLSVLCPPPHSLLSLLLNLQQSLQCVLVVHRHGYPVSSVVSSVLVVVLVVDPDQDDPVVVLVLLLVLCVVCPVNVVVLLVCSLVSHDDPPVSSNSCSVSVSLSSDHSVVSVVSNVVSVVVNVVVCCVVVVPPDD

pLDDT: mean 84.88, std 12.2, range [38.5, 96.94]

Radius of gyration: 21.9 Å; chains: 1; bounding box: 63×47×62 Å